Protein AF-A0A2G9U1P6-F1 (afdb_monomer_lite)

pLDDT: mean 77.95, std 18.89, range [32.72, 97.25]

Structure (mmCIF, N/CA/C/O backbone):
data_AF-A0A2G9U1P6-F1
#
_entry.id   AF-A0A2G9U1P6-F1
#
loop_
_atom_site.group_PDB
_atom_site.id
_atom_site.type_symbol
_atom_site.label_atom_id
_atom_site.label_alt_id
_atom_site.label_comp_id
_atom_site.label_asym_id
_atom_site.label_entity_id
_atom_site.label_seq_id
_atom_site.pdbx_PDB_ins_code
_atom_site.Cartn_x
_atom_site.Cartn_y
_atom_site.Cartn_z
_atom_site.occupancy
_atom_site.B_iso_or_equiv
_atom_site.auth_seq_id
_atom_site.auth_comp_id
_atom_site.auth_asym_id
_atom_site.auth_atom_id
_atom_site.pdbx_PDB_model_num
ATOM 1 N N . MET A 1 1 ? -33.933 -34.923 18.532 1.00 35.09 1 MET A N 1
ATOM 2 C CA . MET A 1 1 ? -32.774 -34.470 17.731 1.00 35.09 1 MET A CA 1
ATOM 3 C C . MET A 1 1 ? -33.259 -33.371 16.791 1.00 35.09 1 MET A C 1
ATOM 5 O O . MET A 1 1 ? -34.141 -33.654 15.995 1.00 35.09 1 MET A O 1
ATOM 9 N N . LYS A 1 2 ? -32.781 -32.124 16.919 1.00 32.72 2 LYS A N 1
ATOM 10 C CA . LYS A 1 2 ? -33.079 -31.049 15.951 1.00 32.72 2 LYS A CA 1
ATOM 11 C C . LYS A 1 2 ? -31.931 -30.990 14.941 1.00 32.72 2 LYS A C 1
ATOM 13 O O . LYS A 1 2 ? -30.805 -30.716 15.341 1.00 32.72 2 LYS A O 1
ATOM 18 N N . GLY A 1 3 ? -32.205 -31.291 13.673 1.00 33.81 3 GLY A N 1
ATOM 19 C CA . GLY A 1 3 ? -31.205 -31.213 12.604 1.00 33.81 3 GLY A CA 1
ATOM 20 C C . GLY A 1 3 ? -30.838 -29.763 12.271 1.00 33.81 3 GLY A C 1
ATOM 21 O O . GLY A 1 3 ? -31.704 -28.887 12.284 1.00 33.81 3 GLY A O 1
ATOM 22 N N . ARG A 1 4 ? -29.559 -29.510 11.962 1.00 42.28 4 ARG A N 1
ATOM 23 C CA . ARG A 1 4 ? -29.058 -28.209 11.485 1.00 42.28 4 ARG A CA 1
ATOM 24 C C . ARG A 1 4 ? -29.564 -27.928 10.060 1.00 42.28 4 ARG A C 1
ATOM 26 O O . ARG A 1 4 ? -28.848 -28.164 9.096 1.00 42.28 4 ARG A O 1
ATOM 33 N N . ALA A 1 5 ? -30.776 -27.394 9.924 1.00 42.28 5 ALA A N 1
ATOM 34 C CA . ALA A 1 5 ? -31.308 -26.986 8.618 1.00 42.28 5 ALA A CA 1
ATOM 35 C C . ALA A 1 5 ? -30.525 -25.813 7.984 1.00 42.28 5 ALA A C 1
ATOM 37 O O . ALA A 1 5 ? -30.428 -25.732 6.767 1.00 42.28 5 ALA A O 1
ATOM 38 N N . GLY A 1 6 ? -29.919 -24.938 8.798 1.00 38.94 6 GLY A N 1
ATOM 39 C CA . GLY A 1 6 ? -29.183 -23.761 8.314 1.00 38.94 6 GLY A CA 1
ATOM 40 C C . GLY A 1 6 ? -27.805 -24.036 7.698 1.00 38.94 6 GLY A C 1
ATOM 41 O O . GLY A 1 6 ? -27.229 -23.129 7.117 1.00 38.94 6 GLY A O 1
ATOM 42 N N . HIS A 1 7 ? -27.265 -25.255 7.806 1.00 44.84 7 HIS A N 1
ATOM 43 C CA . HIS A 1 7 ? -25.902 -25.553 7.335 1.00 44.84 7 HIS A CA 1
ATOM 44 C C . HIS A 1 7 ? -25.841 -25.926 5.842 1.00 44.84 7 HIS A C 1
ATOM 46 O O . HIS A 1 7 ? -24.766 -25.908 5.266 1.00 44.84 7 HIS A O 1
ATOM 52 N N . MET A 1 8 ? -26.978 -26.255 5.213 1.00 39.09 8 MET A N 1
ATOM 53 C CA . MET A 1 8 ? -27.040 -26.682 3.802 1.00 39.09 8 MET A CA 1
ATOM 54 C C . MET A 1 8 ? -27.350 -25.542 2.817 1.00 39.09 8 MET A C 1
ATOM 56 O O . MET A 1 8 ? -27.259 -25.744 1.615 1.00 39.09 8 MET A O 1
ATOM 60 N N . ALA A 1 9 ? -27.726 -24.351 3.296 1.00 45.09 9 ALA A N 1
ATOM 61 C CA . ALA A 1 9 ? -28.127 -23.242 2.422 1.00 45.09 9 ALA A CA 1
ATOM 62 C C . ALA A 1 9 ? -26.941 -22.467 1.813 1.00 45.09 9 ALA A C 1
ATOM 64 O O . ALA A 1 9 ? -27.094 -21.834 0.772 1.00 45.09 9 ALA A O 1
ATOM 65 N N . ASN A 1 10 ? -25.763 -22.513 2.446 1.00 47.19 10 ASN A N 1
ATOM 66 C CA . ASN A 1 10 ? -24.583 -21.770 1.985 1.00 47.19 10 ASN A CA 1
ATOM 67 C C . ASN A 1 10 ? -23.635 -22.619 1.118 1.00 47.19 10 ASN A C 1
ATOM 69 O O . ASN A 1 10 ? -22.822 -22.056 0.387 1.00 47.19 10 ASN A O 1
ATOM 73 N N . THR A 1 11 ? -23.773 -23.950 1.137 1.00 49.91 11 THR A N 1
ATOM 74 C CA . THR A 1 11 ? -22.890 -24.872 0.402 1.00 49.91 11 THR A CA 1
ATOM 75 C C . THR A 1 11 ? -23.130 -24.854 -1.114 1.00 49.91 11 THR A C 1
ATOM 77 O O . THR A 1 11 ? -22.254 -25.222 -1.887 1.00 49.91 11 THR A O 1
ATOM 80 N N . GLU A 1 12 ? -24.290 -24.375 -1.582 1.00 50.84 12 GLU A N 1
ATOM 81 C CA . GLU A 1 12 ? -24.595 -24.256 -3.022 1.00 50.84 12 GLU A CA 1
ATOM 82 C C . GLU A 1 12 ? -23.702 -23.236 -3.756 1.00 50.84 12 GLU A C 1
ATOM 84 O O . GLU A 1 12 ? -23.613 -23.268 -4.981 1.00 50.84 12 GLU A O 1
ATOM 89 N N . LYS A 1 13 ? -23.000 -22.356 -3.023 1.00 52.75 13 LYS A N 1
ATOM 90 C CA . LYS A 1 13 ? -22.019 -21.406 -3.578 1.00 52.75 13 LYS A CA 1
ATOM 91 C C . LYS A 1 13 ? -20.562 -21.869 -3.475 1.00 52.75 13 LYS A C 1
ATOM 93 O O . LYS A 1 13 ? -19.682 -21.149 -3.930 1.00 52.75 13 LYS A O 1
ATOM 98 N N . GLU A 1 14 ? -20.292 -23.046 -2.912 1.00 52.66 14 GLU A N 1
ATOM 99 C CA . GLU A 1 14 ? -18.924 -23.582 -2.798 1.00 52.66 14 GLU A CA 1
ATOM 100 C C . GLU A 1 14 ? -18.332 -24.014 -4.148 1.00 52.66 14 GLU A C 1
ATOM 102 O O . GLU A 1 14 ? -17.116 -24.111 -4.278 1.00 52.66 14 GLU A O 1
ATOM 107 N N . TRP A 1 15 ? -19.183 -24.287 -5.144 1.00 53.38 15 TRP A N 1
ATOM 108 C CA . TRP A 1 15 ? -18.789 -24.919 -6.408 1.00 53.38 15 TRP A CA 1
ATOM 109 C C . TRP A 1 15 ? -19.407 -24.219 -7.622 1.00 53.38 15 TRP A C 1
ATOM 111 O O . TRP A 1 15 ? -20.074 -24.839 -8.451 1.00 53.38 15 TRP A O 1
ATOM 121 N N . ALA A 1 16 ? -19.170 -22.911 -7.737 1.00 55.88 16 ALA A N 1
ATOM 122 C CA . ALA A 1 16 ? -19.386 -22.197 -8.990 1.00 55.88 16 ALA A CA 1
ATOM 123 C C . ALA A 1 16 ? -18.234 -22.505 -9.974 1.00 55.88 16 ALA A C 1
ATOM 125 O O . ALA A 1 16 ? -17.065 -22.442 -9.583 1.00 55.88 16 ALA A O 1
ATOM 126 N N . PRO A 1 17 ? -18.513 -22.852 -11.243 1.00 57.03 17 PRO A N 1
ATOM 127 C CA . PRO A 1 17 ? -17.471 -22.921 -12.259 1.00 57.03 17 PRO A CA 1
ATOM 128 C C . PRO A 1 17 ? -16.920 -21.518 -12.541 1.00 57.03 17 PRO A C 1
ATOM 130 O O . PRO A 1 17 ? -17.681 -20.581 -12.768 1.00 57.03 17 PRO A O 1
ATOM 133 N N . VAL A 1 18 ? -15.590 -21.398 -12.536 1.00 60.19 18 VAL A N 1
ATOM 134 C CA . VAL A 1 18 ? -14.885 -20.122 -12.723 1.00 60.19 18 VAL A CA 1
ATOM 135 C C . VAL A 1 18 ? -15.145 -19.590 -14.128 1.00 60.19 18 VAL A C 1
ATOM 137 O O . VAL A 1 18 ? -14.823 -20.256 -15.121 1.00 60.19 18 VAL A O 1
ATOM 140 N N . HIS A 1 19 ? -15.731 -18.401 -14.220 1.00 60.66 19 HIS A N 1
ATOM 141 C CA . HIS A 1 19 ? -16.209 -17.843 -15.490 1.00 60.66 19 HIS A CA 1
ATOM 142 C C . HIS A 1 19 ? -15.779 -16.398 -15.748 1.00 60.66 19 HIS A C 1
ATOM 144 O O . HIS A 1 19 ? -15.855 -15.950 -16.893 1.00 60.66 19 HIS A O 1
ATOM 150 N N . GLU A 1 20 ? -15.304 -15.682 -14.729 1.00 72.50 20 GLU A N 1
ATOM 151 C CA . GLU A 1 20 ? -15.083 -14.237 -14.808 1.00 72.50 20 GLU A CA 1
ATOM 152 C C . GLU A 1 20 ? -13.626 -13.821 -14.535 1.00 72.50 20 GLU A C 1
ATOM 154 O O . GLU A 1 20 ? -12.749 -14.617 -14.187 1.00 72.50 20 GLU A O 1
ATOM 159 N N . PHE A 1 21 ? -13.334 -12.539 -14.752 1.00 79.00 21 PHE A N 1
ATOM 160 C CA . PHE A 1 21 ? -12.014 -11.972 -14.493 1.00 79.00 21 PHE A CA 1
ATOM 161 C C . PHE A 1 21 ? -11.747 -11.875 -12.984 1.00 79.00 21 PHE A C 1
ATOM 163 O O . PHE A 1 21 ? -12.542 -11.291 -12.254 1.00 79.00 21 PHE A O 1
ATOM 170 N N . ALA A 1 22 ? -10.594 -12.392 -12.541 1.00 80.94 22 ALA A N 1
ATOM 171 C CA . ALA A 1 22 ? -10.208 -12.485 -11.125 1.00 80.94 22 ALA A CA 1
ATOM 172 C C . ALA A 1 22 ? -11.201 -13.276 -10.241 1.00 80.94 22 ALA A C 1
ATOM 174 O O . ALA A 1 22 ? -11.269 -13.068 -9.031 1.00 80.94 22 ALA A O 1
ATOM 175 N N . ASP A 1 23 ? -11.930 -14.209 -10.854 1.00 80.94 23 ASP A N 1
ATOM 176 C CA . ASP A 1 23 ? -12.729 -15.231 -10.184 1.00 80.94 23 ASP A CA 1
ATOM 177 C C . ASP A 1 23 ? -11.833 -16.428 -9.793 1.00 80.94 23 ASP A C 1
ATOM 179 O O . ASP A 1 23 ? -10.928 -16.818 -10.540 1.00 80.94 23 ASP A O 1
ATOM 183 N N . PHE A 1 24 ? -12.039 -16.990 -8.599 1.00 82.94 24 PHE A N 1
ATOM 184 C CA . PHE A 1 24 ? -11.177 -18.022 -8.014 1.00 82.94 24 PHE A CA 1
ATOM 185 C C . PHE A 1 24 ? -12.017 -19.178 -7.452 1.00 82.94 24 PHE A C 1
ATOM 187 O O . PHE A 1 24 ? -12.924 -18.939 -6.658 1.00 82.94 24 PHE A O 1
ATOM 194 N N . PRO A 1 25 ? -11.677 -20.446 -7.761 1.00 80.19 25 PRO A N 1
ATOM 195 C CA . PRO A 1 25 ? -12.526 -21.596 -7.430 1.00 80.19 25 PRO A CA 1
ATOM 196 C C . PRO A 1 25 ? -12.573 -21.931 -5.932 1.00 80.19 25 PRO A C 1
ATOM 198 O O . PRO A 1 25 ? -13.446 -22.679 -5.506 1.00 80.19 25 PRO A O 1
ATOM 201 N N . TRP A 1 26 ? -11.629 -21.418 -5.136 1.00 84.44 26 TRP A N 1
ATOM 202 C CA . TRP A 1 26 ? -11.544 -21.669 -3.697 1.00 84.44 26 TRP A CA 1
ATOM 203 C C . TRP A 1 26 ? -11.286 -20.358 -2.957 1.00 84.44 26 TRP A C 1
ATOM 205 O O . TRP A 1 26 ? -10.154 -19.878 -2.880 1.00 84.44 26 TRP A O 1
ATOM 215 N N . VAL A 1 27 ? -12.358 -19.787 -2.413 1.00 88.19 27 VAL A N 1
ATOM 216 C CA . VAL A 1 27 ? -12.369 -18.554 -1.614 1.00 88.19 27 VAL A CA 1
ATOM 217 C C . VAL A 1 27 ? -13.064 -18.808 -0.270 1.00 88.19 27 VAL A C 1
ATOM 219 O O . VAL A 1 27 ? -13.783 -19.801 -0.143 1.00 88.19 27 VAL A O 1
ATOM 222 N N . PRO A 1 28 ? -12.874 -17.955 0.755 1.00 89.88 28 PRO A N 1
ATOM 223 C CA . PRO A 1 28 ? -13.624 -18.064 2.003 1.00 89.88 28 PRO A CA 1
ATOM 224 C C . PRO A 1 28 ? -15.140 -17.996 1.769 1.00 89.88 28 PRO A C 1
ATOM 226 O O . PRO A 1 28 ? -15.629 -17.099 1.084 1.00 89.88 28 PRO A O 1
ATOM 229 N N . VAL A 1 29 ? -15.880 -18.924 2.378 1.00 90.31 29 VAL A N 1
ATOM 230 C CA . VAL A 1 29 ? -17.348 -19.003 2.320 1.00 90.31 29 VAL A CA 1
ATOM 231 C C . VAL A 1 29 ? -17.926 -18.608 3.681 1.00 90.31 29 VAL A C 1
ATOM 233 O O . VAL A 1 29 ? -17.294 -18.816 4.714 1.00 90.31 29 VAL A O 1
ATOM 236 N N . VAL A 1 30 ? -19.130 -18.028 3.687 1.00 92.50 30 VAL A N 1
ATOM 237 C CA . VAL A 1 30 ? -19.893 -17.752 4.916 1.00 92.50 30 VAL A CA 1
ATOM 238 C C . VAL A 1 30 ? -20.381 -19.086 5.490 1.00 92.50 30 VAL A C 1
ATOM 240 O O . VAL A 1 30 ? -21.396 -19.628 5.054 1.00 92.50 30 VAL A O 1
ATOM 243 N N . ASP A 1 31 ? -19.632 -19.640 6.435 1.00 90.75 31 ASP A N 1
ATOM 244 C CA . ASP A 1 31 ? -19.826 -20.972 7.021 1.00 90.75 31 ASP A CA 1
ATOM 245 C C . ASP A 1 31 ? -20.737 -20.970 8.266 1.00 90.75 31 ASP A C 1
ATOM 247 O O . ASP A 1 31 ? -21.276 -22.013 8.656 1.00 90.75 31 ASP A O 1
ATOM 251 N N . GLY A 1 32 ? -20.950 -19.798 8.874 1.00 91.56 32 GLY A N 1
ATOM 252 C CA . GLY A 1 32 ? -21.651 -19.660 10.150 1.00 91.56 32 GLY A CA 1
ATOM 253 C C . GLY A 1 32 ? -20.775 -19.929 11.383 1.00 91.56 32 GLY A C 1
ATOM 254 O O . GLY A 1 32 ? -21.326 -20.028 12.479 1.00 91.56 32 GLY A O 1
ATOM 255 N N . ASP A 1 33 ? -19.454 -20.065 11.215 1.00 92.19 33 ASP A N 1
ATOM 256 C CA . ASP A 1 33 ? -18.476 -20.365 12.272 1.00 92.19 33 ASP A CA 1
ATOM 257 C C . ASP A 1 33 ? -17.310 -19.358 12.234 1.00 92.19 33 ASP A C 1
ATOM 259 O O . ASP A 1 33 ? -17.259 -18.447 13.063 1.00 92.19 33 ASP A O 1
ATOM 263 N N . PHE A 1 34 ? -16.429 -19.430 11.227 1.00 92.62 34 PHE A N 1
ATOM 264 C CA . PHE A 1 34 ? -15.367 -18.438 11.027 1.00 92.62 34 PHE A CA 1
ATOM 265 C C . PHE A 1 34 ? -15.896 -17.141 10.388 1.00 92.62 34 PHE A C 1
ATOM 267 O O . PHE A 1 34 ? -15.553 -16.042 10.829 1.00 92.62 34 PHE A O 1
ATOM 274 N N . LEU A 1 35 ? -16.762 -17.259 9.378 1.00 93.50 35 LEU A N 1
ATOM 275 C CA . LEU A 1 35 ? -17.517 -16.159 8.778 1.00 93.50 35 LEU A CA 1
ATOM 276 C C . LEU A 1 35 ? -19.003 -16.354 9.091 1.00 93.50 35 LEU A C 1
ATOM 278 O O . LEU A 1 35 ? -19.742 -17.020 8.366 1.00 93.50 35 LEU A O 1
ATOM 282 N N . VAL A 1 36 ? -19.444 -15.740 10.191 1.00 94.06 36 VAL A N 1
ATOM 283 C CA . VAL A 1 36 ? -20.837 -15.816 10.666 1.00 94.06 36 VAL A CA 1
ATOM 284 C C . VAL A 1 36 ? -21.839 -15.072 9.773 1.00 94.06 36 VAL A C 1
ATOM 286 O O . VAL A 1 36 ? -23.022 -15.404 9.765 1.00 94.06 36 VAL A O 1
ATOM 289 N N . GLU A 1 37 ? -21.379 -14.077 9.011 1.00 94.44 37 GLU A N 1
ATOM 290 C CA . GLU A 1 37 ? -22.169 -13.282 8.065 1.00 94.44 37 GLU A CA 1
ATOM 291 C C . GLU A 1 37 ? -21.271 -12.722 6.941 1.00 94.44 37 GLU A C 1
ATOM 293 O O . GLU A 1 37 ? -20.054 -12.923 6.948 1.00 94.44 37 GLU A O 1
ATOM 298 N N . THR A 1 38 ? -21.850 -12.017 5.960 1.00 94.12 38 THR A N 1
ATOM 299 C CA . THR A 1 38 ? -21.057 -11.399 4.881 1.00 94.12 38 THR A CA 1
ATOM 300 C C . THR A 1 38 ? -20.267 -10.177 5.382 1.00 94.12 38 THR A C 1
ATOM 302 O O . THR A 1 38 ? -20.805 -9.399 6.182 1.00 94.12 38 THR A O 1
ATOM 305 N N . PRO A 1 39 ? -19.045 -9.913 4.874 1.00 93.62 39 PRO A N 1
ATOM 306 C CA . PRO A 1 39 ? -18.241 -8.759 5.290 1.00 93.62 39 PRO A CA 1
ATOM 307 C C . PRO A 1 39 ? -18.959 -7.407 5.166 1.00 93.62 39 PRO A C 1
ATOM 309 O O . PRO A 1 39 ? -18.816 -6.544 6.030 1.00 93.62 39 PRO A O 1
ATOM 312 N N . GLU A 1 40 ? -19.786 -7.206 4.136 1.00 92.00 40 GLU A N 1
ATOM 313 C CA . GLU A 1 40 ? -20.562 -5.973 3.940 1.00 92.00 40 GLU A CA 1
ATOM 314 C C . GLU A 1 40 ? -21.645 -5.797 5.007 1.00 92.00 40 GLU A C 1
ATOM 316 O O . GLU A 1 40 ? -22.054 -4.674 5.308 1.00 92.00 40 GLU A O 1
ATOM 321 N N . THR A 1 41 ? -22.151 -6.899 5.559 1.00 95.06 41 THR A N 1
ATOM 322 C CA . THR A 1 41 ? -23.135 -6.881 6.642 1.00 95.06 41 THR A CA 1
ATOM 323 C C . THR A 1 41 ? -22.445 -6.538 7.957 1.00 95.06 41 THR A C 1
ATOM 325 O O . THR A 1 41 ? -22.866 -5.576 8.602 1.00 95.06 41 THR A O 1
ATOM 328 N N . SER A 1 42 ? -21.311 -7.173 8.273 1.00 96.06 42 SER A N 1
ATOM 329 C CA . SER A 1 42 ? -20.509 -6.814 9.450 1.00 96.06 42 SER A CA 1
ATOM 330 C C . SER A 1 42 ? -20.047 -5.358 9.420 1.00 96.06 42 SER A C 1
ATOM 332 O O . SER A 1 42 ? -20.181 -4.649 10.416 1.00 96.06 42 SER A O 1
ATOM 334 N N . LEU A 1 43 ? -19.577 -4.867 8.266 1.00 94.19 43 LEU A N 1
ATOM 335 C CA . LEU A 1 43 ? -19.171 -3.469 8.087 1.00 94.19 43 LEU A CA 1
ATOM 336 C C . LEU A 1 43 ? -20.328 -2.478 8.282 1.00 94.19 43 LEU A C 1
ATOM 338 O O . LEU A 1 43 ? -20.106 -1.393 8.816 1.00 94.19 43 LEU A O 1
ATOM 342 N N . ARG A 1 44 ? -21.555 -2.831 7.873 1.00 94.69 44 ARG A N 1
ATOM 343 C CA . ARG A 1 44 ? -22.749 -1.987 8.066 1.00 94.69 44 ARG A CA 1
ATOM 344 C C . ARG A 1 44 ? -23.281 -2.010 9.497 1.00 94.69 44 ARG A C 1
ATOM 346 O O . ARG A 1 44 ? -23.782 -0.988 9.953 1.00 94.69 44 ARG A O 1
ATOM 353 N N . GLN A 1 45 ? -23.194 -3.148 10.185 1.00 96.50 45 GLN A N 1
ATOM 354 C CA . GLN A 1 45 ? -23.692 -3.301 11.557 1.00 96.50 45 GLN A CA 1
ATOM 355 C C . GLN A 1 45 ? -22.676 -2.874 12.629 1.00 96.50 45 GLN A C 1
ATOM 357 O O . GLN A 1 45 ? -23.073 -2.569 13.749 1.00 96.50 45 GLN A O 1
ATOM 362 N N . GLY A 1 46 ? -21.381 -2.823 12.299 1.00 95.44 46 GLY A N 1
ATOM 363 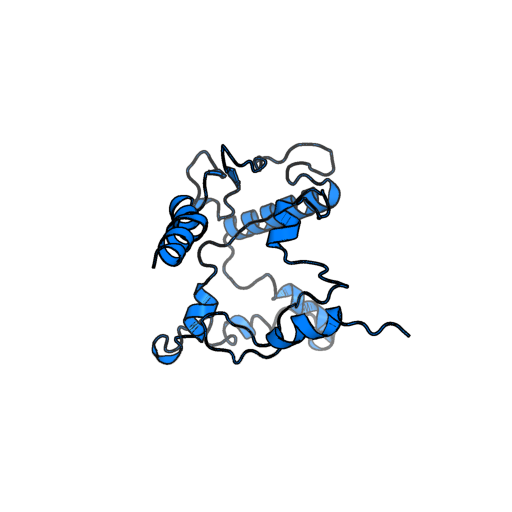C CA . GLY A 1 46 ? -20.311 -2.604 13.277 1.00 95.44 46 GLY A CA 1
ATOM 364 C C . GLY A 1 46 ? -19.785 -3.893 13.920 1.00 95.44 46 GLY A C 1
ATOM 365 O O . GLY A 1 46 ? -19.044 -3.821 14.896 1.00 95.44 46 GLY A O 1
ATOM 366 N N . ASN A 1 47 ? -20.132 -5.069 13.383 1.00 95.38 47 ASN A N 1
ATOM 367 C CA . ASN A 1 47 ? -19.782 -6.384 13.937 1.00 95.38 47 ASN A CA 1
ATOM 368 C C . ASN A 1 47 ? -18.325 -6.776 13.619 1.00 95.38 47 ASN A C 1
ATOM 370 O O . ASN A 1 47 ? -18.054 -7.809 13.012 1.00 95.38 47 ASN A O 1
ATOM 374 N N . PHE A 1 48 ? -17.361 -5.933 13.983 1.00 95.31 48 PHE A N 1
ATOM 375 C CA . PHE A 1 48 ? -15.939 -6.170 13.745 1.00 95.31 48 PHE A CA 1
ATOM 376 C C . PHE A 1 48 ? -15.076 -5.608 14.878 1.00 95.31 48 PHE A C 1
ATOM 378 O O . PHE A 1 48 ? -15.507 -4.791 15.691 1.00 95.31 48 PHE A O 1
ATOM 385 N N . LYS A 1 49 ? -13.813 -6.040 14.944 1.00 96.25 49 LYS A N 1
ATOM 386 C CA . LYS A 1 49 ? -12.868 -5.539 15.947 1.00 96.25 49 LYS A CA 1
ATOM 387 C C . LYS A 1 49 ? -12.564 -4.058 15.700 1.00 96.25 49 LYS A C 1
ATOM 389 O O . LYS A 1 49 ? -11.863 -3.718 14.749 1.00 96.25 49 LYS A O 1
ATOM 394 N N . HIS A 1 50 ? -12.995 -3.187 16.609 1.00 96.06 50 HIS A N 1
ATOM 395 C CA . HIS A 1 50 ? -12.552 -1.794 16.635 1.00 96.06 50 HIS A CA 1
ATOM 396 C C . HIS A 1 50 ? -11.082 -1.720 17.067 1.00 96.06 50 HIS A C 1
ATOM 398 O O . HIS A 1 50 ? -10.736 -1.973 18.219 1.00 96.06 50 HIS A O 1
ATOM 404 N N . THR A 1 51 ? -10.203 -1.403 16.122 1.00 95.94 51 THR A N 1
ATOM 405 C CA . THR A 1 51 ? -8.755 -1.287 16.322 1.00 95.94 51 THR A CA 1
ATOM 406 C C . THR A 1 51 ? -8.191 -0.283 15.321 1.00 95.94 51 THR A C 1
ATOM 408 O O . THR A 1 51 ? -8.860 0.086 14.355 1.00 95.94 51 THR A O 1
ATOM 411 N N . GLN A 1 52 ? -6.965 0.178 15.542 1.00 96.75 52 GLN A N 1
ATOM 412 C CA . GLN A 1 52 ? -6.249 0.993 14.569 1.00 96.75 52 GLN A CA 1
ATOM 413 C C . GLN A 1 52 ? -5.995 0.157 13.307 1.00 96.75 52 GLN A C 1
ATOM 415 O O . GLN A 1 52 ? -5.618 -1.012 13.402 1.00 96.75 52 GLN A O 1
ATOM 420 N N . LEU A 1 53 ? -6.196 0.764 12.137 1.00 96.44 53 LEU A N 1
ATOM 421 C CA . LEU A 1 53 ? -5.933 0.168 10.830 1.00 96.44 53 LEU A CA 1
ATOM 422 C C . LEU A 1 53 ? -5.024 1.106 10.036 1.00 96.44 53 LEU A C 1
ATOM 424 O O . LEU A 1 53 ? -5.304 2.299 9.933 1.00 96.44 53 LEU A O 1
ATOM 428 N N . LEU A 1 54 ? -3.973 0.539 9.454 1.00 96.62 54 LEU A N 1
ATOM 429 C CA . LEU A 1 54 ? -3.153 1.160 8.424 1.00 96.62 54 LEU A CA 1
ATOM 430 C C . LEU A 1 54 ? -3.342 0.317 7.159 1.00 96.62 54 LEU A C 1
ATOM 432 O O . LEU A 1 54 ? -3.272 -0.910 7.215 1.00 96.62 54 LEU A O 1
ATOM 436 N N . ALA A 1 55 ? -3.677 0.969 6.051 1.00 95.56 55 ALA A N 1
ATOM 437 C CA . ALA A 1 55 ? -4.042 0.334 4.790 1.00 95.56 55 ALA A CA 1
ATOM 438 C C . ALA A 1 55 ? -3.660 1.251 3.622 1.00 95.56 55 ALA A C 1
ATOM 440 O O . ALA A 1 55 ? -3.508 2.461 3.802 1.00 95.56 55 ALA A O 1
ATOM 441 N N . GLY A 1 56 ? -3.526 0.677 2.430 1.00 94.88 56 GLY A N 1
ATOM 442 C CA . GLY A 1 56 ? -3.168 1.389 1.208 1.00 94.88 56 GLY A CA 1
ATOM 443 C C . GLY A 1 56 ? -3.416 0.529 -0.028 1.00 94.88 56 GLY A C 1
ATOM 444 O O . GLY A 1 56 ? -3.903 -0.595 0.087 1.00 94.88 56 GLY A O 1
ATOM 445 N N . SER A 1 57 ? -3.076 1.078 -1.188 1.00 94.56 57 SER A N 1
ATOM 446 C CA . SER A 1 57 ? -3.184 0.437 -2.500 1.00 94.56 57 SER A CA 1
ATOM 447 C C . SER A 1 57 ? -2.018 0.871 -3.382 1.00 94.56 57 SER A C 1
ATOM 449 O O . SER A 1 57 ? -1.543 2.001 -3.251 1.00 94.56 57 SER A O 1
ATOM 451 N N . ASN A 1 58 ? -1.606 0.020 -4.314 1.00 93.12 58 ASN A N 1
ATOM 452 C CA . ASN A 1 58 ? -0.664 0.381 -5.370 1.00 93.12 58 ASN A CA 1
ATOM 453 C C . ASN A 1 58 ? -1.368 1.164 -6.493 1.00 93.12 58 ASN A C 1
ATOM 455 O O . ASN A 1 58 ? -2.597 1.184 -6.584 1.00 93.12 58 ASN A O 1
ATOM 459 N N . LEU A 1 59 ? -0.588 1.785 -7.383 1.00 91.00 59 LEU A N 1
ATOM 460 C CA . LEU A 1 59 ? -1.124 2.520 -8.534 1.00 91.00 59 LEU A CA 1
ATOM 461 C C . LEU A 1 59 ? -1.845 1.592 -9.537 1.00 91.00 59 LEU A C 1
ATOM 463 O O . LEU A 1 59 ? -2.957 1.897 -9.971 1.00 91.00 59 LEU A O 1
ATOM 467 N N . ASP A 1 60 ? -1.242 0.434 -9.834 1.00 90.25 60 ASP A N 1
ATOM 468 C CA . ASP A 1 60 ? -1.632 -0.480 -10.922 1.00 90.25 60 ASP A CA 1
ATOM 469 C C . ASP A 1 60 ? -1.990 -1.906 -10.440 1.00 90.25 60 ASP A C 1
ATOM 471 O O . ASP A 1 60 ? -1.515 -2.907 -10.981 1.00 90.25 60 ASP A O 1
ATOM 475 N N . GLU A 1 61 ? -2.860 -2.018 -9.428 1.00 89.88 61 GLU A N 1
ATOM 476 C CA . GLU A 1 61 ? -3.232 -3.292 -8.765 1.00 89.88 61 GLU A CA 1
ATOM 477 C C . GLU A 1 61 ? -3.626 -4.437 -9.720 1.00 89.88 61 GLU A C 1
ATOM 479 O O . GLU A 1 61 ? -3.360 -5.610 -9.459 1.00 89.88 61 GLU A O 1
ATOM 484 N N . SER A 1 62 ? -4.288 -4.120 -10.837 1.00 84.75 62 SER A N 1
ATOM 485 C CA . SER A 1 62 ? -4.867 -5.126 -11.738 1.00 84.75 62 SER A CA 1
ATOM 486 C C . SER A 1 62 ? -3.919 -5.617 -12.838 1.00 84.75 62 SER A C 1
ATOM 488 O O . SER A 1 62 ? -4.261 -6.575 -13.533 1.00 84.75 62 SER A O 1
ATOM 490 N N . MET A 1 63 ? -2.744 -4.998 -13.018 1.00 84.88 63 MET A N 1
ATOM 491 C CA . MET A 1 63 ? -1.862 -5.261 -14.168 1.00 84.88 63 MET A CA 1
ATOM 492 C C . MET A 1 63 ? -1.437 -6.733 -14.256 1.00 84.88 63 MET A C 1
ATOM 494 O O . MET A 1 63 ? -1.493 -7.333 -15.329 1.00 84.88 63 MET A O 1
ATOM 498 N N . TYR A 1 64 ? -1.089 -7.343 -13.117 1.00 83.19 64 TYR A N 1
ATOM 499 C CA . TYR A 1 64 ? -0.747 -8.766 -13.040 1.00 83.19 64 TYR A CA 1
ATOM 500 C C . TYR A 1 64 ? -1.884 -9.652 -13.575 1.00 83.19 64 TYR A C 1
ATOM 502 O O . TYR A 1 64 ? -1.676 -10.455 -14.481 1.00 83.19 64 TYR A O 1
ATOM 510 N N . PHE A 1 65 ? -3.107 -9.464 -13.077 1.00 84.44 65 PHE A N 1
ATOM 511 C CA . PHE A 1 65 ? -4.260 -10.275 -13.474 1.00 84.44 65 PHE A CA 1
ATOM 512 C C . PHE A 1 65 ? -4.613 -10.098 -14.959 1.00 84.44 65 PHE A C 1
ATOM 514 O O . PHE A 1 65 ? -4.914 -11.079 -15.636 1.00 84.44 65 PHE A O 1
ATOM 521 N N . ILE A 1 66 ? -4.512 -8.874 -15.493 1.00 83.62 66 ILE A N 1
ATOM 522 C CA . ILE A 1 66 ? -4.776 -8.571 -16.910 1.00 83.62 66 ILE A CA 1
ATOM 523 C C . ILE A 1 66 ? -3.791 -9.305 -17.831 1.00 83.62 66 ILE A C 1
ATOM 525 O O . ILE A 1 66 ? -4.219 -9.926 -18.804 1.00 83.62 66 ILE A O 1
ATOM 529 N N . VAL A 1 67 ? -2.490 -9.282 -17.517 1.00 81.75 67 VAL A N 1
ATOM 530 C CA . VAL A 1 67 ? -1.450 -9.940 -18.331 1.00 81.75 67 VAL A CA 1
ATOM 531 C C . VAL A 1 67 ? -1.662 -11.456 -18.407 1.00 81.75 67 VAL A C 1
ATOM 533 O O . VAL A 1 67 ? -1.496 -12.038 -19.478 1.00 81.75 67 VAL A O 1
ATOM 536 N N . TYR A 1 68 ? -2.067 -12.094 -17.305 1.00 77.69 68 TYR A N 1
ATOM 537 C CA . TYR A 1 68 ? -2.331 -13.538 -17.282 1.00 77.69 68 TYR A CA 1
ATOM 538 C C . TYR A 1 68 ? -3.676 -13.912 -17.925 1.00 77.69 68 TYR A C 1
ATOM 540 O O . TYR A 1 68 ? -3.746 -14.920 -18.626 1.00 77.69 68 TYR A O 1
ATOM 548 N N . TYR A 1 69 ? -4.727 -13.104 -17.745 1.00 80.75 69 TYR A N 1
ATOM 549 C CA . TYR A 1 69 ? -6.046 -13.361 -18.339 1.00 80.75 69 TYR A CA 1
ATOM 550 C C . TYR A 1 69 ? -6.050 -13.158 -19.865 1.00 80.75 69 TYR A C 1
ATOM 552 O O . TYR A 1 69 ? -6.658 -13.928 -20.605 1.00 80.75 69 TYR A O 1
ATOM 560 N N . LEU A 1 70 ? -5.322 -12.152 -20.361 1.00 82.88 70 LEU A N 1
ATOM 561 C CA . LEU A 1 70 ? -5.216 -11.810 -21.785 1.00 82.88 70 LEU A CA 1
ATOM 562 C C . LEU A 1 70 ? -3.880 -12.264 -22.404 1.00 82.88 70 LEU A C 1
ATOM 564 O O . LEU A 1 70 ? -3.321 -11.581 -23.263 1.00 82.88 70 LEU A O 1
ATOM 568 N N . ALA A 1 71 ? -3.373 -13.436 -22.009 1.00 74.25 71 ALA A N 1
ATOM 569 C CA . ALA A 1 71 ? -2.053 -13.944 -22.408 1.00 74.25 71 ALA A CA 1
ATOM 570 C C . ALA A 1 71 ? -1.809 -14.025 -23.935 1.00 74.25 71 ALA A C 1
ATOM 572 O O . ALA A 1 71 ? -0.668 -13.929 -24.382 1.00 74.25 71 ALA A O 1
ATOM 573 N N . ASN A 1 72 ? -2.866 -14.153 -24.748 1.00 78.19 72 ASN A N 1
ATOM 574 C CA . ASN A 1 72 ? -2.770 -14.137 -26.217 1.00 78.19 72 ASN A CA 1
ATOM 575 C C . ASN A 1 72 ? -2.521 -12.733 -26.805 1.00 78.19 72 ASN A C 1
ATOM 577 O O . ASN A 1 72 ? -2.002 -12.624 -27.912 1.00 78.19 72 ASN A O 1
ATOM 581 N N . PHE A 1 73 ? -2.885 -11.669 -26.082 1.00 76.00 73 PHE A N 1
ATOM 582 C CA . PHE A 1 73 ? -2.592 -10.279 -26.450 1.00 76.00 73 PHE A CA 1
ATOM 583 C C . PHE A 1 73 ? -1.242 -9.819 -25.882 1.00 76.00 73 PHE A C 1
ATOM 585 O O . PHE A 1 73 ? -0.533 -9.043 -26.518 1.00 76.00 73 PHE A O 1
ATOM 592 N N . PHE A 1 74 ? -0.860 -10.327 -24.707 1.00 69.19 74 PHE A N 1
ATOM 593 C CA . PHE A 1 74 ? 0.399 -10.000 -24.038 1.00 69.19 74 PHE A CA 1
ATOM 594 C C . PHE A 1 74 ? 1.454 -11.091 -24.254 1.00 69.19 74 PHE A C 1
ATOM 596 O O . PHE A 1 74 ? 1.782 -11.870 -23.357 1.00 69.19 74 PHE A O 1
ATOM 603 N N . THR A 1 75 ? 2.039 -11.122 -25.454 1.00 64.06 75 THR A N 1
ATOM 604 C CA . THR A 1 75 ? 3.139 -12.032 -25.816 1.00 64.06 75 THR A CA 1
ATOM 605 C C . THR A 1 75 ? 4.452 -11.672 -25.099 1.00 64.06 75 THR A C 1
ATOM 607 O O . THR A 1 75 ? 5.362 -11.115 -25.707 1.00 64.06 75 THR A O 1
ATOM 610 N N . LYS A 1 76 ? 4.534 -12.003 -23.802 1.00 60.16 76 LYS A N 1
ATOM 611 C CA . LYS A 1 76 ? 5.718 -11.981 -22.915 1.00 60.16 76 LYS A CA 1
ATOM 612 C C . LYS A 1 76 ? 6.652 -10.766 -23.057 1.00 60.16 76 LYS A C 1
ATOM 614 O O . LYS A 1 76 ? 7.668 -10.814 -23.746 1.00 60.16 76 LYS A O 1
ATOM 619 N N . THR A 1 77 ? 6.382 -9.722 -22.279 1.00 57.41 77 THR A N 1
ATOM 620 C CA . THR A 1 77 ? 7.375 -8.693 -21.936 1.00 57.41 77 THR A CA 1
ATOM 621 C C . THR A 1 77 ? 8.371 -9.224 -20.888 1.00 57.41 77 THR A C 1
ATOM 623 O O . THR A 1 77 ? 8.002 -9.951 -19.967 1.00 57.41 77 THR A O 1
ATOM 626 N N . ASN A 1 78 ? 9.662 -8.908 -21.045 1.00 53.59 78 ASN A N 1
ATOM 627 C CA . ASN A 1 78 ? 10.754 -9.554 -20.300 1.00 53.59 78 ASN A CA 1
ATOM 628 C C . ASN A 1 78 ? 11.037 -8.895 -18.931 1.00 53.59 78 ASN A C 1
ATOM 630 O O . ASN A 1 78 ? 11.827 -7.955 -18.847 1.00 53.59 78 ASN A O 1
ATOM 634 N N . PHE A 1 79 ? 10.463 -9.426 -17.848 1.00 51.25 79 PHE A N 1
ATOM 635 C CA . PHE A 1 79 ? 10.705 -8.978 -16.463 1.00 51.25 79 PHE A CA 1
ATOM 636 C C . PHE A 1 79 ? 11.997 -9.571 -15.869 1.00 51.25 79 PHE A C 1
ATOM 638 O O . PHE A 1 79 ? 11.947 -10.404 -14.969 1.00 51.25 79 PHE A O 1
ATOM 645 N N . VAL A 1 80 ? 13.152 -9.148 -16.402 1.00 51.56 80 VAL A N 1
ATOM 646 C CA . VAL A 1 80 ? 14.442 -9.869 -16.325 1.00 51.56 80 VAL A CA 1
ATOM 647 C C . VAL A 1 80 ? 14.321 -11.209 -17.077 1.00 51.56 80 VAL A C 1
ATOM 649 O O . VAL A 1 80 ? 13.843 -12.184 -16.501 1.00 51.56 80 VAL A O 1
ATOM 652 N N . PRO A 1 81 ? 14.706 -11.300 -18.371 1.00 42.31 81 PRO A N 1
ATOM 653 C CA . PRO A 1 81 ? 14.522 -12.540 -19.132 1.00 42.31 81 PRO A CA 1
ATOM 654 C C . PRO A 1 81 ? 15.382 -13.656 -18.538 1.00 42.31 81 PRO A C 1
ATOM 656 O O . PRO A 1 81 ? 14.895 -14.746 -18.242 1.00 42.31 81 PRO A O 1
ATOM 659 N N . ASP A 1 82 ? 16.653 -13.342 -18.297 1.00 40.97 82 ASP A N 1
ATOM 660 C CA . ASP A 1 82 ? 17.578 -14.159 -17.548 1.00 40.97 82 ASP A CA 1
ATOM 661 C C . ASP A 1 82 ? 18.052 -13.413 -16.304 1.00 40.97 82 ASP A C 1
ATOM 663 O O . ASP A 1 82 ? 18.918 -12.536 -16.272 1.00 40.97 82 ASP A O 1
ATOM 667 N N . ARG A 1 83 ? 17.568 -13.926 -15.189 1.00 36.31 83 ARG A N 1
ATOM 668 C CA . ARG A 1 83 ? 18.405 -14.046 -14.019 1.00 36.31 83 ARG A CA 1
ATOM 669 C C . ARG A 1 83 ? 19.522 -15.054 -14.354 1.00 36.31 83 ARG A C 1
ATOM 671 O O . ARG A 1 83 ? 19.457 -16.206 -13.951 1.00 36.31 83 ARG A O 1
ATOM 678 N N . GLN A 1 84 ? 20.518 -14.609 -15.118 1.00 35.09 84 GLN A N 1
ATOM 679 C CA . GLN A 1 84 ? 21.861 -15.184 -15.316 1.00 35.09 84 GLN A CA 1
ATOM 680 C C . GLN A 1 84 ? 22.861 -14.023 -15.239 1.00 35.09 84 GLN A C 1
ATOM 682 O O . GLN A 1 84 ? 23.839 -14.079 -14.493 1.00 35.09 84 GLN A O 1
ATOM 687 N N . THR A 1 85 ? 22.468 -12.919 -15.873 1.00 52.19 85 THR A N 1
ATOM 688 C CA . THR A 1 85 ? 22.867 -11.536 -15.606 1.00 52.19 85 THR A CA 1
ATOM 689 C C . THR A 1 85 ? 22.715 -11.174 -14.113 1.00 52.19 85 THR A C 1
ATOM 691 O O . THR A 1 85 ? 23.709 -10.886 -13.454 1.00 52.19 85 THR A O 1
ATOM 694 N N . TRP A 1 86 ? 21.522 -11.358 -13.526 1.00 56.75 86 TRP A N 1
ATOM 695 C CA . TRP A 1 86 ? 21.264 -11.201 -12.072 1.00 56.75 86 TRP A CA 1
ATOM 696 C C . TRP A 1 86 ? 21.734 -12.419 -11.240 1.00 56.75 86 TRP A C 1
ATOM 698 O O . TRP A 1 86 ? 21.727 -12.376 -10.017 1.00 56.75 86 TRP A O 1
ATOM 708 N N . LEU A 1 87 ? 22.143 -13.548 -11.856 1.00 48.72 87 LEU A N 1
ATOM 709 C CA . LEU A 1 87 ? 22.480 -14.799 -11.130 1.00 48.72 87 LEU A CA 1
ATOM 710 C C . LEU A 1 87 ? 23.973 -15.080 -10.965 1.00 48.72 87 LEU A C 1
ATOM 712 O O . LEU A 1 87 ? 24.304 -15.774 -10.011 1.00 48.72 87 LEU A O 1
ATOM 716 N N . LYS A 1 88 ? 24.907 -14.471 -11.711 1.00 39.41 88 LYS A N 1
ATOM 717 C CA . LYS A 1 88 ? 26.246 -14.296 -11.099 1.00 39.41 88 LYS A CA 1
ATOM 718 C C . LYS A 1 88 ? 26.099 -13.462 -9.817 1.00 39.41 88 LYS A C 1
ATOM 720 O O . LYS A 1 88 ? 26.611 -13.831 -8.762 1.00 39.41 88 LYS A O 1
ATOM 725 N N . GLY A 1 89 ? 25.205 -12.479 -9.890 1.00 55.28 89 GLY A N 1
ATOM 726 C CA . GLY A 1 89 ? 24.606 -11.769 -8.768 1.00 55.28 89 GLY A CA 1
ATOM 727 C C . GLY A 1 89 ? 23.682 -12.571 -7.837 1.00 55.28 89 GLY A C 1
ATOM 728 O O . GLY A 1 89 ? 23.159 -11.943 -6.938 1.00 55.28 89 GLY A O 1
ATOM 729 N N . ILE A 1 90 ? 23.520 -13.912 -7.942 1.00 51.47 90 ILE A N 1
ATOM 730 C CA . ILE A 1 90 ? 23.145 -14.813 -6.811 1.00 51.47 90 ILE A CA 1
ATOM 731 C C . ILE A 1 90 ? 24.205 -15.910 -6.526 1.00 51.47 90 ILE A C 1
ATOM 733 O O . ILE A 1 90 ? 23.994 -16.821 -5.727 1.00 51.47 90 ILE A O 1
ATOM 737 N N . LEU A 1 91 ? 25.403 -15.840 -7.108 1.00 53.47 91 LEU A N 1
ATOM 738 C CA . LEU A 1 91 ? 26.414 -16.899 -6.964 1.00 53.47 91 LEU A CA 1
ATOM 739 C C . LEU A 1 91 ? 27.737 -16.462 -6.311 1.00 53.47 91 LEU A C 1
ATOM 741 O O . LEU A 1 91 ? 28.497 -17.355 -5.932 1.00 53.47 91 LEU A O 1
ATOM 745 N N . ASP A 1 92 ? 27.966 -15.161 -6.080 1.00 52.59 92 ASP A N 1
ATOM 746 C CA . ASP A 1 92 ? 29.273 -14.639 -5.630 1.00 52.59 92 ASP A CA 1
ATOM 747 C C . ASP A 1 92 ? 29.413 -14.215 -4.156 1.00 52.59 92 ASP A C 1
ATOM 749 O O . ASP A 1 92 ? 30.530 -14.240 -3.645 1.00 52.59 92 ASP A O 1
ATOM 753 N N . LEU A 1 93 ? 28.359 -13.799 -3.447 1.00 47.84 93 LEU A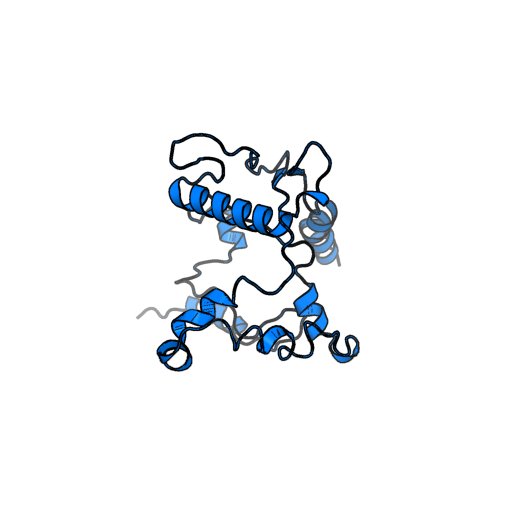 N 1
ATOM 754 C CA . LEU A 1 93 ? 28.555 -13.009 -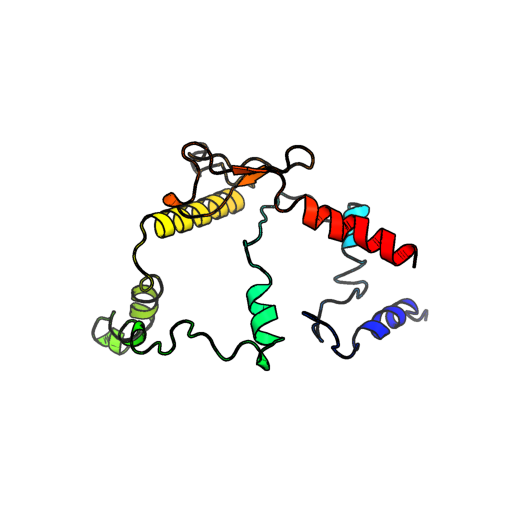2.216 1.00 47.84 93 LEU A CA 1
ATOM 755 C C . LEU A 1 93 ? 28.861 -13.883 -0.945 1.00 47.84 93 LEU A C 1
ATOM 757 O O . LEU A 1 93 ? 28.087 -13.887 0.009 1.00 47.84 93 LEU A O 1
ATOM 761 N N . LEU A 1 94 ? 30.002 -14.639 -0.948 1.00 46.69 94 LEU A N 1
ATOM 762 C CA . LEU A 1 94 ? 30.431 -15.716 0.007 1.00 46.69 94 LEU A CA 1
ATOM 763 C C . LEU A 1 94 ? 31.928 -15.846 0.437 1.00 46.69 94 LEU A C 1
ATOM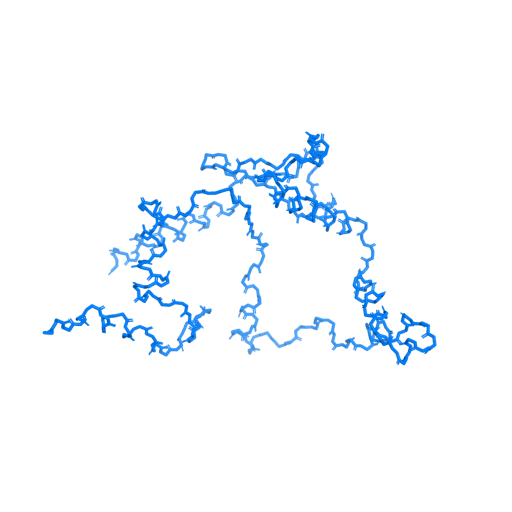 765 O O . LEU A 1 94 ? 32.824 -15.865 -0.406 1.00 46.69 94 LEU A O 1
ATOM 769 N N . PRO A 1 95 ? 32.182 -16.220 1.716 1.00 71.56 95 PRO A N 1
ATOM 770 C CA . PRO A 1 95 ? 33.408 -16.903 2.207 1.00 71.56 95 PRO A CA 1
ATOM 771 C C . PRO A 1 95 ? 33.513 -18.431 1.924 1.00 71.56 95 PRO A C 1
ATOM 773 O O . PRO A 1 95 ? 32.547 -19.075 1.532 1.00 71.56 95 PRO A O 1
ATOM 776 N N . GLN A 1 96 ? 34.660 -19.079 2.201 1.00 75.88 96 GLN A N 1
ATOM 777 C CA . GLN A 1 96 ? 35.007 -20.454 1.743 1.00 75.88 96 GLN A CA 1
ATOM 778 C C . GLN A 1 96 ? 34.074 -21.627 2.149 1.00 75.88 96 GLN A C 1
ATOM 780 O O . GLN A 1 96 ? 33.419 -22.196 1.283 1.00 75.88 96 GLN A O 1
ATOM 785 N N . GLN A 1 97 ? 33.956 -22.033 3.421 1.00 53.25 97 GLN A N 1
ATOM 786 C CA . GLN A 1 97 ? 32.951 -23.022 3.871 1.00 53.25 97 GLN A CA 1
ATOM 787 C C . GLN A 1 97 ? 31.529 -22.472 3.807 1.00 53.25 97 GLN A C 1
ATOM 789 O O . GLN A 1 97 ? 30.630 -23.222 4.133 1.00 53.25 97 GLN A O 1
ATOM 794 N N . MET A 1 98 ? 31.326 -21.229 3.336 1.00 51.91 98 MET A N 1
ATOM 795 C CA . MET A 1 98 ? 30.023 -20.623 3.046 1.00 51.91 98 MET A CA 1
ATOM 796 C C . MET A 1 98 ? 29.621 -20.728 1.561 1.00 51.91 98 MET A C 1
ATOM 798 O O . MET A 1 98 ? 28.453 -20.991 1.299 1.00 51.91 98 MET A O 1
ATOM 802 N N . ILE A 1 99 ? 30.569 -20.787 0.603 1.00 69.50 99 ILE A N 1
ATOM 803 C CA . ILE A 1 99 ? 30.419 -21.463 -0.724 1.00 69.50 99 ILE A CA 1
ATOM 804 C C . ILE A 1 99 ? 29.819 -22.865 -0.542 1.00 69.50 99 ILE A C 1
ATOM 806 O O . ILE A 1 99 ? 29.127 -23.378 -1.425 1.00 69.50 99 ILE A O 1
ATOM 810 N N . LYS A 1 100 ? 30.041 -23.415 0.655 1.00 58.50 100 LYS A N 1
ATOM 811 C CA . LYS A 1 100 ? 29.699 -24.745 1.144 1.00 58.50 100 LYS A CA 1
ATOM 812 C C . LYS A 1 100 ? 28.761 -24.712 2.393 1.00 58.50 100 LYS A C 1
ATOM 814 O O . LYS A 1 100 ? 28.539 -25.755 2.989 1.00 58.50 100 LYS A O 1
ATOM 819 N N . ASN A 1 101 ? 28.222 -23.541 2.786 1.00 49.47 101 ASN A N 1
ATOM 820 C CA . ASN A 1 101 ? 27.296 -23.260 3.918 1.00 49.47 101 ASN A CA 1
ATOM 821 C C . ASN A 1 101 ? 26.575 -21.934 3.598 1.00 49.47 101 ASN A C 1
AT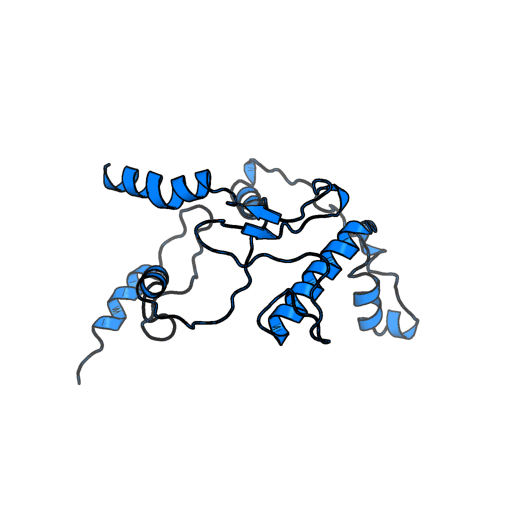OM 823 O O . ASN A 1 101 ? 26.956 -20.849 4.048 1.00 49.47 101 ASN A O 1
ATOM 827 N N . ARG A 1 102 ? 25.587 -22.039 2.698 1.00 55.03 102 ARG A N 1
ATOM 828 C CA . ARG A 1 102 ? 25.047 -20.930 1.894 1.00 55.03 102 ARG A CA 1
ATOM 829 C C . ARG A 1 102 ? 23.972 -20.003 2.504 1.00 55.03 102 ARG A C 1
ATOM 831 O O . ARG A 1 102 ? 23.558 -19.114 1.770 1.00 55.03 102 ARG A O 1
ATOM 838 N N . PRO A 1 103 ? 23.538 -20.055 3.781 1.00 57.91 103 PRO A N 1
ATOM 839 C CA . PRO A 1 103 ? 22.705 -18.979 4.334 1.00 57.91 103 PRO A CA 1
ATOM 840 C C . PRO A 1 103 ? 23.334 -17.578 4.224 1.00 57.91 103 PRO A C 1
ATOM 842 O O . PRO A 1 103 ? 22.596 -16.605 4.116 1.00 57.91 103 PRO A O 1
ATOM 845 N N . ALA A 1 104 ? 24.673 -17.484 4.181 1.00 60.28 104 ALA A N 1
ATOM 846 C CA . ALA A 1 104 ? 25.403 -16.222 4.065 1.00 60.28 104 ALA A CA 1
ATOM 847 C C . ALA A 1 104 ? 25.037 -15.413 2.808 1.00 60.28 104 ALA A C 1
ATOM 849 O O . ALA A 1 104 ? 24.431 -14.357 2.952 1.00 60.28 104 ALA A O 1
ATOM 850 N N . LEU A 1 105 ? 25.339 -15.890 1.584 1.00 64.50 105 LEU A N 1
ATOM 851 C CA . LEU A 1 105 ? 25.147 -15.040 0.392 1.00 64.50 105 LEU A CA 1
ATOM 852 C C . LEU A 1 105 ? 23.726 -14.629 0.177 1.00 64.50 105 LEU A C 1
ATOM 854 O O . LEU A 1 105 ? 23.515 -13.593 -0.434 1.00 64.50 105 LEU A O 1
ATOM 858 N N . ALA A 1 106 ? 22.774 -15.451 0.617 1.00 56.81 106 ALA A N 1
ATOM 859 C CA . ALA A 1 106 ? 21.389 -15.254 0.268 1.00 56.81 106 ALA A CA 1
ATOM 860 C C . ALA A 1 106 ? 21.005 -13.806 0.571 1.00 56.81 106 ALA A C 1
ATOM 862 O O . ALA A 1 106 ? 20.600 -13.130 -0.358 1.00 56.81 106 ALA A O 1
ATOM 863 N N . ALA A 1 107 ? 21.276 -13.309 1.783 1.00 55.03 107 ALA A N 1
ATOM 864 C CA . ALA A 1 107 ? 21.042 -11.925 2.211 1.00 55.03 107 ALA A CA 1
ATOM 865 C C . ALA A 1 107 ? 22.208 -10.942 1.950 1.00 55.03 107 ALA A C 1
ATOM 867 O O . ALA A 1 107 ? 22.191 -9.831 2.469 1.00 55.03 107 ALA A O 1
ATOM 868 N N . ILE A 1 108 ? 23.213 -11.342 1.169 1.00 49.81 108 ILE A N 1
ATOM 869 C CA . ILE A 1 108 ? 24.222 -10.434 0.606 1.00 49.81 108 ILE A CA 1
ATOM 870 C C . ILE A 1 108 ? 23.911 -10.139 -0.879 1.00 49.81 108 ILE A C 1
ATOM 872 O O . ILE A 1 108 ? 24.374 -9.125 -1.379 1.00 49.81 108 ILE A O 1
ATOM 876 N N . LEU A 1 109 ? 23.090 -10.944 -1.582 1.00 60.41 109 LEU A N 1
ATOM 877 C CA . LEU A 1 109 ? 22.647 -10.647 -2.965 1.00 60.41 109 LEU A CA 1
ATOM 878 C C . LEU A 1 109 ? 21.148 -10.353 -3.121 1.00 60.41 109 LEU A C 1
ATOM 880 O O . LEU A 1 109 ? 20.754 -9.426 -3.826 1.00 60.41 109 LEU A O 1
ATOM 884 N N . ARG A 1 110 ? 20.292 -11.079 -2.397 1.00 57.38 110 ARG A N 1
ATOM 885 C CA . ARG A 1 110 ? 18.968 -10.560 -2.022 1.00 57.38 110 ARG A CA 1
ATOM 886 C C . ARG A 1 110 ? 19.209 -9.221 -1.319 1.00 57.38 110 ARG A C 1
ATOM 888 O O . ARG A 1 110 ? 20.182 -9.113 -0.578 1.00 57.38 110 ARG A O 1
ATOM 895 N N . GLN A 1 111 ? 18.325 -8.252 -1.544 1.00 57.81 111 GLN A N 1
ATOM 896 C CA . GLN A 1 111 ? 18.482 -6.836 -1.174 1.00 57.81 111 GLN A CA 1
ATOM 897 C C . GLN A 1 111 ? 19.351 -5.973 -2.122 1.00 57.81 111 GLN A C 1
ATOM 899 O O . GLN A 1 111 ? 19.237 -4.759 -2.019 1.00 57.81 111 GLN A O 1
ATOM 904 N N . TYR A 1 112 ? 20.163 -6.535 -3.038 1.00 50.66 112 TYR A N 1
ATOM 905 C CA . TYR A 1 112 ? 21.267 -5.788 -3.683 1.00 50.66 112 TYR A CA 1
ATOM 906 C C . TYR A 1 112 ? 21.304 -5.687 -5.226 1.00 50.66 112 TYR A C 1
ATOM 908 O O . TYR A 1 112 ? 22.251 -5.095 -5.739 1.00 50.66 112 TYR A O 1
ATOM 916 N N . ASP A 1 113 ? 20.329 -6.205 -5.986 1.00 54.72 113 ASP A N 1
ATOM 917 C CA . ASP A 1 113 ? 20.322 -6.027 -7.457 1.00 54.72 113 ASP A CA 1
ATOM 918 C C . ASP A 1 113 ? 18.970 -5.560 -8.022 1.00 54.72 113 ASP A C 1
ATOM 920 O O . ASP A 1 113 ? 18.199 -6.303 -8.628 1.00 54.72 113 ASP A O 1
ATOM 924 N N . GLN A 1 114 ? 18.697 -4.279 -7.793 1.00 58.56 114 GLN A N 1
ATOM 925 C CA . GLN A 1 114 ? 18.138 -3.352 -8.775 1.00 58.56 114 GLN A CA 1
ATOM 926 C C . GLN A 1 114 ? 18.649 -1.965 -8.338 1.00 58.56 114 GLN A C 1
ATOM 928 O O . GLN A 1 114 ? 18.605 -1.684 -7.147 1.00 58.56 114 GLN A O 1
ATOM 933 N N . LYS A 1 115 ? 19.252 -1.186 -9.256 1.00 54.62 115 LYS A N 1
ATOM 934 C C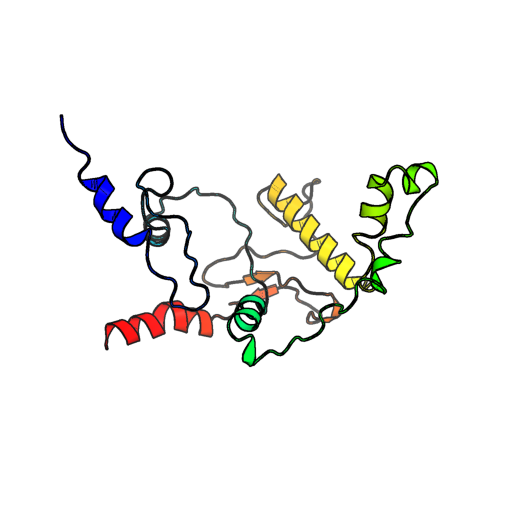A . LYS A 1 115 ? 20.060 0.037 -8.997 1.00 54.62 115 LYS A CA 1
ATOM 935 C C . LYS A 1 115 ? 19.792 0.748 -7.661 1.00 54.62 115 LYS A C 1
ATOM 937 O O . LYS A 1 115 ? 18.667 1.171 -7.432 1.00 54.62 115 LYS A O 1
ATOM 942 N N . ASP A 1 116 ? 20.865 1.056 -6.923 1.00 56.91 116 ASP A N 1
ATOM 943 C CA . ASP A 1 116 ? 20.856 2.046 -5.835 1.00 56.91 116 ASP A CA 1
ATOM 944 C C . ASP A 1 116 ? 20.293 3.390 -6.327 1.00 56.91 116 ASP A C 1
ATOM 946 O O . ASP A 1 116 ? 20.997 4.262 -6.842 1.00 56.91 116 ASP A O 1
ATOM 950 N N . LEU A 1 117 ? 18.987 3.542 -6.153 1.00 68.25 117 LEU A N 1
ATOM 951 C CA . LEU A 1 117 ? 18.277 4.796 -6.107 1.00 68.25 117 LEU A CA 1
ATOM 952 C C . LEU A 1 117 ? 18.194 5.115 -4.611 1.00 68.25 117 LEU A C 1
ATOM 954 O O . LEU A 1 117 ? 17.435 4.457 -3.896 1.00 68.25 117 LEU A O 1
ATOM 958 N N . PRO A 1 118 ? 18.965 6.094 -4.093 1.00 80.25 118 PRO A N 1
ATOM 959 C CA . PRO A 1 118 ? 18.899 6.473 -2.679 1.00 80.25 118 PRO A CA 1
ATOM 960 C C . PRO A 1 118 ? 17.475 6.823 -2.232 1.00 80.25 118 PRO A C 1
ATOM 962 O O . PRO A 1 118 ? 17.134 6.696 -1.062 1.00 80.25 118 PRO A O 1
ATOM 965 N N . GLU A 1 119 ? 16.630 7.214 -3.184 1.00 84.62 119 GLU A N 1
ATOM 966 C CA . GLU A 1 119 ? 15.207 7.472 -3.007 1.00 84.62 119 GLU A CA 1
ATOM 967 C C . GLU A 1 119 ? 14.358 6.204 -2.809 1.00 84.62 119 GLU A C 1
ATOM 969 O O . GLU A 1 119 ? 13.401 6.247 -2.044 1.00 84.62 119 GLU A O 1
ATOM 974 N N . GLU A 1 120 ? 14.706 5.068 -3.426 1.00 84.38 120 GLU A N 1
ATOM 975 C CA . GLU A 1 120 ? 14.060 3.772 -3.155 1.00 84.38 120 GLU A CA 1
ATOM 976 C C . GLU A 1 120 ? 14.498 3.211 -1.796 1.00 84.38 120 GLU A C 1
ATOM 978 O O . GLU A 1 120 ? 13.675 2.672 -1.053 1.00 84.38 120 GLU A O 1
ATOM 983 N N . GLN A 1 121 ? 15.770 3.396 -1.415 1.00 83.88 121 GLN A N 1
ATOM 984 C CA . GLN A 1 121 ? 16.225 3.091 -0.053 1.00 83.88 121 GLN A CA 1
ATOM 985 C C . GLN A 1 121 ? 15.511 3.973 0.987 1.00 83.88 121 GLN A C 1
ATOM 987 O O . GLN A 1 121 ? 15.083 3.474 2.029 1.00 83.88 121 GLN A O 1
ATOM 992 N N . GLU A 1 122 ? 15.344 5.271 0.706 1.00 88.94 122 GLU A N 1
ATOM 993 C CA . GLU A 1 122 ? 14.613 6.219 1.557 1.00 88.94 122 GLU A CA 1
ATOM 994 C C . GLU A 1 122 ? 13.131 5.850 1.678 1.00 88.94 122 GLU A C 1
ATOM 996 O O . GLU A 1 122 ? 12.609 5.804 2.793 1.00 88.94 122 GLU A O 1
ATOM 1001 N N . LEU A 1 123 ? 12.480 5.500 0.566 1.00 89.94 123 LEU A N 1
ATOM 1002 C CA . LEU A 1 123 ? 11.105 5.007 0.531 1.00 89.94 123 LEU A CA 1
ATOM 1003 C C . LEU A 1 123 ? 10.947 3.708 1.331 1.00 89.94 123 LEU A C 1
ATOM 1005 O O . LEU A 1 123 ? 10.056 3.617 2.174 1.00 89.94 123 LEU A O 1
ATOM 1009 N N . SER A 1 124 ? 11.823 2.725 1.114 1.00 90.62 124 SER A N 1
ATOM 1010 C CA . SER A 1 124 ? 11.817 1.442 1.829 1.00 90.62 124 SER A CA 1
ATOM 1011 C C . SER A 1 124 ? 12.019 1.639 3.335 1.00 90.62 124 SER A C 1
ATOM 1013 O O . SER A 1 124 ? 11.253 1.114 4.146 1.00 90.62 124 SER A O 1
ATOM 1015 N N . SER A 1 125 ? 12.981 2.483 3.718 1.00 90.81 125 SER A N 1
ATOM 1016 C CA . SER A 1 125 ? 13.220 2.879 5.108 1.00 90.81 125 SER A CA 1
ATOM 1017 C C . SER A 1 125 ? 11.996 3.571 5.721 1.00 90.81 125 SER A C 1
ATOM 1019 O O . SER A 1 125 ? 11.526 3.147 6.777 1.00 90.81 125 SER A O 1
ATOM 1021 N N . ARG A 1 126 ? 11.393 4.554 5.032 1.00 92.00 126 ARG A N 1
ATOM 1022 C CA . ARG A 1 126 ? 10.154 5.234 5.462 1.00 92.00 126 ARG A CA 1
ATOM 1023 C C . ARG A 1 126 ? 8.994 4.248 5.636 1.00 92.00 126 ARG A C 1
ATOM 1025 O O . ARG A 1 126 ? 8.283 4.323 6.635 1.00 92.00 126 ARG A O 1
ATOM 1032 N N . PHE A 1 127 ? 8.816 3.315 4.703 1.00 94.06 127 PHE A N 1
ATOM 1033 C CA . PHE A 1 127 ? 7.758 2.301 4.742 1.00 94.06 127 PHE A CA 1
ATOM 1034 C C . PHE A 1 127 ? 7.936 1.348 5.936 1.00 94.06 127 PHE A C 1
ATOM 1036 O O . PHE A 1 127 ? 6.994 1.132 6.699 1.00 94.06 127 PHE A O 1
ATOM 1043 N N . MET A 1 128 ? 9.153 0.837 6.159 1.00 94.50 128 MET A N 1
ATOM 1044 C CA . MET A 1 128 ? 9.480 0.014 7.331 1.00 94.50 128 MET A CA 1
ATOM 1045 C C . MET A 1 128 ? 9.310 0.782 8.648 1.00 94.50 128 MET A C 1
ATOM 1047 O O . MET A 1 128 ? 8.783 0.226 9.611 1.00 94.50 128 MET A O 1
ATOM 1051 N N . HIS A 1 129 ? 9.718 2.053 8.693 1.00 94.44 129 HIS A N 1
ATOM 1052 C CA . HIS A 1 129 ? 9.622 2.908 9.879 1.00 94.44 129 HIS A CA 1
ATOM 1053 C C . HIS A 1 129 ? 8.166 3.160 10.279 1.00 94.44 129 HIS A C 1
ATOM 1055 O O . HIS A 1 129 ? 7.792 2.908 11.424 1.00 94.44 129 HIS A O 1
ATOM 1061 N N . TYR A 1 130 ? 7.314 3.557 9.326 1.00 96.81 130 TYR A N 1
ATOM 1062 C CA . TYR A 1 130 ? 5.880 3.727 9.572 1.00 96.81 130 TYR A CA 1
ATOM 1063 C C . TYR A 1 130 ? 5.206 2.423 10.017 1.00 96.81 130 TYR A C 1
ATOM 1065 O O . TYR A 1 130 ? 4.420 2.450 10.966 1.00 96.81 130 TYR A O 1
ATOM 1073 N N . TRP A 1 131 ? 5.539 1.275 9.413 1.00 96.44 131 TRP A N 1
ATOM 1074 C CA . TRP A 1 131 ? 5.004 -0.015 9.863 1.00 96.44 131 TRP A CA 1
ATOM 1075 C C . TRP A 1 131 ? 5.466 -0.402 11.266 1.00 96.44 131 TRP A C 1
ATOM 1077 O O . TRP A 1 131 ? 4.651 -0.869 12.061 1.00 96.44 131 TRP A O 1
ATOM 1087 N N . ALA A 1 132 ? 6.742 -0.198 11.598 1.00 96.19 132 ALA A N 1
ATOM 1088 C CA . ALA A 1 132 ? 7.278 -0.513 12.918 1.00 96.19 132 ALA A CA 1
ATOM 1089 C C . ALA A 1 132 ? 6.667 0.380 14.011 1.00 96.19 132 ALA A C 1
ATOM 1091 O O . ALA A 1 132 ? 6.282 -0.128 15.066 1.00 96.19 132 ALA A O 1
ATOM 1092 N N . ASN A 1 133 ? 6.527 1.683 13.751 1.00 97.00 133 ASN A N 1
ATOM 1093 C CA . ASN A 1 133 ? 5.854 2.630 14.641 1.00 97.00 133 ASN A CA 1
ATOM 1094 C C . ASN A 1 133 ? 4.382 2.248 14.851 1.00 97.00 133 ASN A C 1
ATOM 1096 O O . ASN A 1 133 ? 3.920 2.142 15.991 1.00 97.00 133 ASN A O 1
ATOM 1100 N N . PHE A 1 134 ? 3.663 1.956 13.762 1.00 97.25 134 PHE A N 1
ATOM 1101 C CA . PHE A 1 134 ? 2.263 1.546 13.813 1.00 97.25 134 PHE A CA 1
ATOM 1102 C C . PHE A 1 134 ? 2.071 0.229 14.577 1.00 97.25 134 PHE A C 1
ATOM 1104 O O . PHE A 1 134 ? 1.206 0.149 15.446 1.00 97.25 134 PHE A O 1
ATOM 1111 N N . ALA A 1 135 ? 2.912 -0.780 14.334 1.00 96.00 135 ALA A N 1
ATOM 1112 C CA . ALA A 1 135 ? 2.853 -2.062 15.037 1.00 96.00 135 ALA A CA 1
ATOM 1113 C C . ALA A 1 135 ? 3.110 -1.934 16.551 1.00 96.00 135 ALA A C 1
ATOM 1115 O O . ALA A 1 135 ? 2.551 -2.701 17.333 1.00 96.00 135 ALA A O 1
ATOM 1116 N N . LYS A 1 136 ? 3.938 -0.967 16.973 1.00 94.44 136 LYS A N 1
ATOM 1117 C CA . LYS A 1 136 ? 4.262 -0.713 18.388 1.00 94.44 136 LYS A CA 1
ATOM 1118 C C . LYS A 1 136 ? 3.239 0.172 19.101 1.00 94.44 136 LYS A C 1
ATOM 1120 O O . LYS A 1 136 ? 3.053 0.018 20.305 1.00 94.44 136 LYS A O 1
ATOM 1125 N N . THR A 1 137 ? 2.622 1.124 18.399 1.00 94.69 137 THR A N 1
ATOM 1126 C CA . THR A 1 137 ? 1.883 2.233 19.038 1.00 94.69 137 THR A CA 1
ATOM 1127 C C . THR A 1 137 ? 0.453 2.443 18.532 1.00 94.69 137 THR A C 1
ATOM 1129 O O . THR A 1 137 ? -0.310 3.168 19.170 1.00 94.69 137 THR A O 1
ATOM 1132 N N . GLY A 1 138 ? 0.078 1.839 17.401 1.00 94.88 138 GLY A N 1
ATOM 1133 C CA . GLY A 1 138 ? -1.164 2.133 16.679 1.00 94.88 138 GLY A CA 1
ATOM 1134 C C . GLY A 1 138 ? -1.139 3.438 15.867 1.00 94.88 138 GLY A C 1
ATOM 1135 O O . GLY A 1 138 ? -2.153 3.782 15.262 1.00 94.88 138 GLY A O 1
ATOM 1136 N N . ASP A 1 139 ? -0.011 4.154 15.828 1.00 95.88 139 ASP A N 1
ATOM 1137 C CA . ASP A 1 139 ? 0.184 5.399 15.077 1.00 95.88 139 ASP A CA 1
ATOM 1138 C C . ASP A 1 139 ? 1.493 5.315 14.263 1.00 95.88 139 ASP A C 1
ATOM 1140 O O . ASP A 1 139 ? 2.559 5.125 14.854 1.00 95.88 139 ASP A O 1
ATOM 1144 N N . PRO A 1 140 ? 1.473 5.440 12.920 1.00 97.00 140 PRO A N 1
ATOM 1145 C CA . PRO A 1 140 ? 2.710 5.427 12.136 1.00 97.00 140 PRO A CA 1
ATOM 1146 C C . PRO A 1 140 ? 3.638 6.601 12.496 1.00 97.00 140 PRO A C 1
ATOM 1148 O O . PRO A 1 140 ? 4.856 6.495 12.356 1.00 97.00 140 PRO A O 1
ATOM 1151 N N . ASN A 1 141 ? 3.095 7.711 13.002 1.00 96.75 141 ASN A N 1
ATOM 1152 C CA . ASN A 1 141 ? 3.847 8.940 13.240 1.00 96.75 141 ASN A CA 1
ATOM 1153 C C . ASN A 1 141 ? 4.687 8.925 14.519 1.00 96.75 141 ASN A C 1
ATOM 1155 O O . ASN A 1 141 ? 5.452 9.860 14.735 1.00 96.75 141 ASN A O 1
ATOM 1159 N N . LYS A 1 142 ? 4.534 7.922 15.391 1.00 94.69 142 LYS A N 1
ATOM 1160 C CA . LYS A 1 142 ? 5.129 7.935 16.731 1.00 94.69 142 LYS A CA 1
ATOM 1161 C C . LYS A 1 142 ? 6.377 7.058 16.814 1.00 94.69 142 LYS A C 1
ATOM 1163 O O . LYS A 1 142 ? 6.275 5.833 16.842 1.00 94.69 142 LYS A O 1
ATOM 1168 N N . ASN A 1 143 ? 7.538 7.701 16.916 1.00 90.50 143 ASN A N 1
ATOM 1169 C CA . ASN A 1 143 ? 8.831 7.047 17.121 1.00 90.50 143 ASN A CA 1
ATOM 1170 C C . ASN A 1 143 ? 8.927 6.405 18.524 1.00 90.50 143 ASN A C 1
ATOM 1172 O O . ASN A 1 143 ? 8.131 6.704 19.419 1.00 90.50 143 ASN A O 1
ATOM 1176 N N . GLU A 1 144 ? 9.929 5.544 18.741 1.00 84.56 144 GLU A N 1
ATOM 1177 C CA . GLU A 1 144 ? 10.141 4.845 20.025 1.00 84.56 144 GLU A CA 1
ATOM 1178 C C . GLU A 1 144 ? 10.373 5.789 21.215 1.00 84.56 144 GLU A C 1
ATOM 1180 O O . GLU A 1 144 ? 9.908 5.517 22.320 1.00 84.56 144 GLU A O 1
ATOM 1185 N N . ASP A 1 145 ? 11.051 6.915 20.984 1.00 88.38 145 ASP A N 1
ATOM 1186 C CA . ASP A 1 145 ? 11.294 7.975 21.971 1.00 88.38 145 ASP A CA 1
ATOM 1187 C C . ASP A 1 145 ? 10.071 8.890 22.199 1.00 88.38 145 ASP A C 1
ATOM 1189 O O . ASP A 1 145 ? 10.113 9.811 23.014 1.00 88.38 145 ASP A O 1
ATOM 1193 N N . GLY A 1 146 ? 8.966 8.637 21.491 1.00 87.31 146 GLY A N 1
ATOM 1194 C CA . GLY A 1 146 ? 7.742 9.430 21.529 1.00 87.31 146 GLY A CA 1
ATOM 1195 C C . GLY A 1 146 ? 7.762 10.688 20.658 1.00 87.31 146 GLY A C 1
ATOM 1196 O O . GLY A 1 146 ? 6.762 11.407 20.649 1.00 87.31 146 GLY A O 1
ATOM 1197 N N . THR A 1 147 ? 8.843 10.960 19.919 1.00 92.62 147 THR A N 1
ATOM 1198 C CA . THR A 1 147 ? 8.896 12.075 18.961 1.00 92.62 147 THR A CA 1
ATOM 1199 C C . THR A 1 147 ? 8.066 11.779 17.701 1.00 92.62 147 THR A C 1
ATOM 1201 O O . THR A 1 147 ? 7.835 10.610 17.369 1.00 92.62 147 THR A O 1
ATOM 1204 N N . PRO A 1 148 ? 7.582 12.813 16.986 1.00 93.31 148 PRO A N 1
ATOM 1205 C CA . PRO A 1 148 ? 6.899 12.626 15.713 1.00 93.31 148 PRO A CA 1
ATOM 1206 C C . PRO A 1 148 ? 7.876 12.284 14.575 1.00 93.31 148 PRO A C 1
ATOM 1208 O O . PRO A 1 148 ? 9.041 12.689 14.578 1.00 93.31 148 PRO A O 1
ATOM 1211 N N . THR A 1 149 ? 7.391 11.591 13.548 1.00 92.12 149 THR A N 1
ATOM 1212 C CA . THR A 1 149 ? 8.085 11.457 12.261 1.00 92.12 149 THR A CA 1
ATOM 1213 C C . THR A 1 149 ? 8.215 12.806 11.550 1.00 92.12 149 THR A C 1
ATOM 1215 O O . THR A 1 149 ? 7.381 13.695 11.715 1.00 92.12 149 THR A O 1
ATOM 1218 N N . LYS A 1 150 ? 9.256 12.952 10.717 1.00 87.75 150 LYS A N 1
ATOM 1219 C CA . LYS A 1 150 ? 9.515 14.169 9.922 1.00 87.75 150 LYS A CA 1
ATOM 1220 C C . LYS A 1 150 ? 8.319 14.557 9.046 1.00 87.75 150 LYS A C 1
ATOM 1222 O O . LYS A 1 150 ? 7.900 15.709 9.048 1.00 87.75 150 LYS A O 1
ATOM 1227 N N . ASP A 1 151 ? 7.810 13.583 8.298 1.00 89.81 151 ASP A N 1
ATOM 1228 C CA . ASP A 1 151 ? 6.617 13.716 7.471 1.00 89.81 151 ASP A CA 1
ATOM 1229 C C . ASP A 1 151 ? 5.440 13.089 8.242 1.00 89.81 151 ASP A C 1
ATOM 1231 O O . ASP A 1 151 ? 5.561 11.971 8.760 1.00 89.81 151 ASP A O 1
ATOM 1235 N N . ILE A 1 152 ? 4.318 13.808 8.349 1.00 92.44 152 ILE A N 1
ATOM 1236 C CA . ILE A 1 152 ? 3.126 13.353 9.080 1.00 92.44 152 ILE A CA 1
ATOM 1237 C C . ILE A 1 152 ? 2.179 12.621 8.128 1.00 92.44 152 ILE A C 1
ATOM 1239 O O . ILE A 1 152 ? 1.701 13.197 7.150 1.00 92.44 152 ILE A O 1
ATOM 1243 N N . TRP A 1 153 ? 1.871 11.365 8.444 1.00 94.75 153 TRP A N 1
ATOM 1244 C CA . TRP A 1 153 ? 0.799 10.580 7.844 1.00 94.75 153 TRP A CA 1
ATOM 1245 C C . TRP A 1 153 ? -0.548 11.032 8.436 1.00 94.75 153 TRP A C 1
ATOM 1247 O O . TRP A 1 153 ? -0.816 10.769 9.615 1.00 94.75 153 TRP A O 1
ATOM 1257 N N . PRO A 1 154 ? -1.412 11.712 7.657 1.00 94.81 154 PRO A N 1
ATOM 1258 C CA . PRO A 1 154 ? -2.691 12.209 8.145 1.00 94.81 154 PRO A CA 1
ATOM 1259 C C . PRO A 1 154 ? -3.653 11.048 8.405 1.00 94.81 154 PRO A C 1
ATOM 1261 O O . PRO A 1 154 ? -3.744 10.101 7.623 1.00 94.81 154 PRO A O 1
ATOM 1264 N N . LYS A 1 155 ? -4.414 11.126 9.499 1.00 95.75 155 LYS A N 1
ATOM 1265 C CA . LYS A 1 155 ? -5.437 10.122 9.796 1.00 95.75 155 LYS A CA 1
ATOM 1266 C C . LYS A 1 155 ? -6.582 10.232 8.785 1.00 95.75 155 LYS A C 1
ATOM 1268 O O . LYS A 1 155 ? -7.292 11.239 8.757 1.00 95.75 155 LYS A O 1
ATOM 1273 N N . TYR A 1 156 ? -6.789 9.168 8.010 1.00 96.00 156 TYR A N 1
ATOM 1274 C CA . TYR A 1 156 ? -7.890 9.086 7.056 1.00 96.00 156 TYR A CA 1
ATOM 1275 C C . TYR A 1 156 ? -9.247 9.337 7.734 1.00 96.00 156 TYR A C 1
ATOM 1277 O O . TYR A 1 156 ? -9.544 8.814 8.811 1.00 96.00 156 TYR A O 1
ATOM 1285 N N . ASN A 1 157 ? -10.086 10.114 7.057 1.00 94.94 157 ASN A N 1
ATOM 1286 C CA . ASN A 1 157 ? -11.481 10.366 7.394 1.00 94.94 157 ASN A CA 1
ATOM 1287 C C . ASN A 1 157 ? -12.282 10.526 6.087 1.00 94.94 157 ASN A C 1
ATOM 1289 O O . ASN A 1 157 ? -11.707 10.746 5.021 1.00 94.94 157 ASN A O 1
ATOM 1293 N N . SER A 1 158 ? -13.607 10.414 6.155 1.00 91.56 158 SER A N 1
ATOM 1294 C CA . SER A 1 158 ? -14.483 10.453 4.975 1.00 91.56 158 SER A CA 1
ATOM 1295 C C . SER A 1 158 ? -14.597 11.821 4.293 1.00 91.56 158 SER A C 1
ATOM 1297 O O . SER A 1 158 ? -15.073 11.874 3.162 1.00 91.56 158 SER A O 1
ATOM 1299 N N . GLU A 1 159 ? -14.188 12.907 4.950 1.00 92.25 159 GLU A N 1
ATOM 1300 C CA . GLU A 1 159 ? -14.317 14.275 4.436 1.00 92.25 159 GLU A CA 1
ATOM 1301 C C . GLU A 1 159 ? -13.071 14.677 3.634 1.00 92.25 159 GLU A C 1
ATOM 1303 O O . GLU A 1 159 ? -13.148 14.895 2.420 1.00 92.25 159 GLU A O 1
ATOM 1308 N N . SER A 1 160 ? -11.900 14.711 4.284 1.00 92.75 160 SER A N 1
ATOM 1309 C CA . SER A 1 160 ? -10.641 15.053 3.615 1.00 92.75 160 SER A CA 1
ATOM 1310 C C . SER A 1 160 ? -10.120 13.911 2.742 1.00 92.75 160 SER A C 1
ATOM 1312 O O . SER A 1 160 ? -9.519 14.169 1.701 1.00 92.75 160 SER A O 1
ATOM 1314 N N . MET A 1 161 ? -10.404 12.651 3.104 1.00 94.56 161 MET A N 1
ATOM 1315 C CA . MET A 1 161 ? -9.904 11.447 2.423 1.00 94.56 161 MET A CA 1
ATOM 1316 C C . MET A 1 161 ? -8.384 11.479 2.187 1.00 94.56 161 MET A C 1
ATOM 1318 O O . MET A 1 161 ? -7.905 11.036 1.141 1.00 94.56 161 MET A O 1
ATOM 1322 N N . GLU A 1 162 ? -7.635 12.070 3.118 1.00 95.62 162 GLU A N 1
ATOM 1323 C CA . GLU A 1 162 ? -6.192 12.242 2.977 1.00 95.62 162 GLU A CA 1
ATOM 1324 C C . GLU A 1 162 ? -5.430 10.927 3.151 1.00 95.62 162 GLU A C 1
ATOM 1326 O O . GLU A 1 162 ? -5.800 10.067 3.954 1.00 95.62 162 GLU A O 1
ATOM 1331 N N . TYR A 1 163 ? -4.346 10.794 2.390 1.00 94.81 163 TYR A N 1
ATOM 1332 C CA . TYR A 1 163 ? -3.454 9.639 2.398 1.00 94.81 163 TYR A CA 1
ATOM 1333 C C . TYR A 1 163 ? -1.992 10.088 2.309 1.00 94.81 163 TYR A C 1
ATOM 1335 O O . TYR A 1 163 ? -1.696 11.159 1.777 1.00 94.81 163 TYR A O 1
ATOM 1343 N N . MET A 1 164 ? -1.077 9.268 2.830 1.00 94.69 164 MET A N 1
ATOM 1344 C CA . MET A 1 164 ? 0.351 9.382 2.527 1.00 94.69 164 MET A CA 1
ATOM 1345 C C . MET A 1 164 ? 0.600 8.748 1.163 1.00 94.69 164 MET A C 1
ATOM 1347 O O . MET A 1 164 ? 0.259 7.585 0.953 1.00 94.69 164 MET A O 1
ATOM 1351 N N . ASP A 1 165 ? 1.178 9.517 0.252 1.00 93.88 165 ASP A N 1
ATOM 1352 C CA . ASP A 1 165 ? 1.671 9.011 -1.018 1.00 93.88 165 ASP A CA 1
ATOM 1353 C C . ASP A 1 165 ? 3.066 8.411 -0.783 1.00 93.88 165 ASP A C 1
ATOM 1355 O O . ASP A 1 165 ? 3.907 9.016 -0.112 1.00 93.88 165 ASP A O 1
ATOM 1359 N N . MET A 1 166 ? 3.297 7.191 -1.261 1.00 92.50 166 MET A N 1
ATOM 1360 C CA . MET A 1 166 ? 4.459 6.366 -0.915 1.00 92.50 166 MET A CA 1
ATOM 1361 C C . MET A 1 166 ? 5.266 6.041 -2.171 1.00 92.50 166 MET A C 1
ATOM 1363 O O . MET A 1 166 ? 5.307 4.900 -2.623 1.00 92.50 166 MET A O 1
ATOM 1367 N N . THR A 1 167 ? 5.926 7.071 -2.697 1.00 91.12 167 THR A N 1
ATOM 1368 C CA . THR A 1 167 ? 6.823 7.000 -3.854 1.00 91.12 167 THR A CA 1
ATOM 1369 C C . THR A 1 167 ? 8.230 7.535 -3.517 1.00 91.12 167 THR A C 1
ATOM 1371 O O . THR A 1 167 ? 8.556 7.816 -2.356 1.00 91.12 167 THR A O 1
ATOM 1374 N N . VAL A 1 168 ? 9.106 7.603 -4.517 1.00 89.69 168 VAL A N 1
ATOM 1375 C CA . VAL A 1 168 ? 10.484 8.101 -4.453 1.00 89.69 168 VAL A CA 1
ATOM 1376 C C . VAL A 1 168 ? 10.534 9.630 -4.351 1.00 89.69 168 VAL A C 1
ATOM 1378 O O . VAL A 1 168 ? 9.614 10.337 -4.757 1.00 89.69 168 VAL A O 1
ATOM 1381 N N . ALA A 1 169 ? 11.610 10.168 -3.769 1.00 85.12 169 ALA A N 1
ATOM 1382 C CA . ALA A 1 169 ? 11.732 11.591 -3.446 1.00 85.12 169 ALA A CA 1
ATOM 1383 C C . ALA A 1 169 ? 11.557 12.534 -4.658 1.00 85.12 169 ALA A C 1
ATOM 1385 O O . ALA A 1 169 ? 10.997 13.617 -4.491 1.00 85.12 169 ALA A O 1
ATOM 1386 N N . SER A 1 170 ? 11.990 12.117 -5.850 1.00 86.75 170 SER A N 1
ATOM 1387 C CA . SER A 1 170 ? 11.910 12.878 -7.103 1.00 86.75 170 SER A CA 1
ATOM 1388 C C . SER A 1 170 ? 10.516 12.955 -7.735 1.00 86.75 170 SER A C 1
ATOM 1390 O O . SER A 1 170 ? 10.285 13.844 -8.553 1.00 86.75 170 SER A O 1
ATOM 1392 N N . GLU A 1 171 ? 9.578 12.083 -7.353 1.00 87.50 171 GLU A N 1
ATOM 1393 C CA . GLU A 1 171 ? 8.201 12.098 -7.874 1.00 87.50 171 GLU A CA 1
ATOM 1394 C C . GLU A 1 171 ? 7.266 13.038 -7.096 1.00 87.50 171 GLU A C 1
ATOM 1396 O O . GLU A 1 171 ? 6.207 13.422 -7.598 1.00 87.50 171 GLU A O 1
ATOM 1401 N N . TYR A 1 172 ? 7.643 13.455 -5.885 1.00 84.25 172 TYR A N 1
ATOM 1402 C CA . TYR A 1 172 ? 6.805 14.341 -5.079 1.00 84.25 172 TYR A CA 1
ATOM 1403 C C . TYR A 1 172 ? 6.827 15.797 -5.571 1.00 84.25 172 TYR A C 1
ATOM 1405 O O . TYR A 1 172 ? 7.880 16.322 -5.946 1.00 84.25 172 TYR A O 1
ATOM 1413 N N . PRO A 1 173 ? 5.703 16.532 -5.451 1.00 79.94 173 PRO A N 1
ATOM 1414 C CA . PRO A 1 173 ? 5.737 17.984 -5.544 1.00 79.94 173 PRO A CA 1
ATOM 1415 C C . PRO A 1 173 ? 6.573 18.572 -4.383 1.00 79.94 173 PRO A C 1
ATOM 1417 O O . PRO A 1 173 ? 6.577 18.001 -3.289 1.00 79.94 173 PRO A O 1
ATOM 1420 N N . PRO A 1 174 ? 7.217 19.750 -4.548 1.00 67.56 174 PRO A N 1
ATOM 1421 C CA . PRO A 1 174 ? 8.277 20.238 -3.646 1.00 67.56 174 PRO A CA 1
ATOM 1422 C C . PRO A 1 174 ? 7.929 20.432 -2.159 1.00 67.56 174 PRO A C 1
ATOM 1424 O O . PRO A 1 174 ? 8.813 20.742 -1.364 1.00 67.56 174 PRO A O 1
ATOM 1427 N N . SER A 1 175 ? 6.654 20.333 -1.779 1.00 65.12 175 SER A N 1
ATOM 1428 C CA . SER A 1 175 ? 6.141 20.717 -0.461 1.00 65.12 175 SER A CA 1
ATOM 1429 C C . SER A 1 175 ? 5.193 19.708 0.195 1.00 65.12 175 SER A C 1
ATOM 1431 O O . SER A 1 175 ? 4.740 19.971 1.310 1.00 65.12 175 SER A O 1
ATOM 1433 N N . ARG A 1 176 ? 4.840 18.582 -0.452 1.00 79.31 176 ARG A N 1
ATOM 1434 C CA . ARG A 1 176 ? 3.784 17.695 0.069 1.00 79.31 176 ARG A CA 1
ATOM 1435 C C . ARG A 1 176 ? 3.938 16.234 -0.376 1.00 79.31 176 ARG A C 1
ATOM 1437 O O . ARG A 1 176 ? 3.906 15.947 -1.564 1.00 79.31 176 ARG A O 1
ATOM 1444 N N . ARG A 1 177 ? 3.999 15.310 0.594 1.00 88.88 177 ARG A N 1
ATOM 1445 C CA . ARG A 1 177 ? 3.950 13.844 0.377 1.00 88.88 177 ARG A CA 1
ATOM 1446 C C . ARG A 1 177 ? 2.565 13.218 0.582 1.00 88.88 177 ARG A C 1
ATOM 1448 O O . ARG A 1 177 ? 2.442 12.014 0.754 1.00 88.88 177 ARG A O 1
ATOM 1455 N N . THR A 1 178 ? 1.513 14.027 0.642 1.00 92.44 178 THR A N 1
ATOM 1456 C CA . THR A 1 178 ? 0.151 13.564 0.944 1.00 92.44 178 THR A CA 1
ATOM 1457 C C . THR A 1 178 ? -0.829 14.033 -0.119 1.00 92.44 178 THR A C 1
ATOM 1459 O O . THR A 1 178 ? -0.790 15.193 -0.529 1.00 92.44 178 THR A O 1
ATOM 1462 N N . GLY A 1 179 ? -1.728 13.147 -0.536 1.00 91.56 179 GLY A N 1
ATOM 1463 C CA . GLY A 1 179 ? -2.835 13.465 -1.437 1.00 91.56 179 GLY A CA 1
ATOM 1464 C C . GLY A 1 179 ? -4.183 13.424 -0.719 1.00 91.56 179 GLY A C 1
ATOM 1465 O O . GLY A 1 179 ? -4.255 13.189 0.490 1.00 91.56 179 GLY A O 1
ATOM 1466 N N . SER A 1 180 ? -5.264 13.633 -1.469 1.00 94.00 180 SER A N 1
ATOM 1467 C CA . SER A 1 180 ? -6.642 13.500 -0.986 1.00 94.00 180 SER A CA 1
ATOM 1468 C C . SER A 1 180 ? -7.547 12.848 -2.032 1.00 94.00 180 SER A C 1
ATOM 1470 O O . SER A 1 180 ? -7.385 13.050 -3.232 1.00 94.00 180 SER A O 1
ATOM 1472 N N . GLY A 1 181 ? -8.514 12.046 -1.576 1.00 93.06 181 GLY A N 1
ATOM 1473 C CA . GLY A 1 181 ? -9.542 11.445 -2.435 1.00 93.06 181 GLY A CA 1
ATOM 1474 C C . GLY A 1 181 ? -9.004 10.508 -3.530 1.00 93.06 181 GLY A C 1
ATOM 1475 O O . GLY A 1 181 ? -9.352 10.710 -4.698 1.00 93.06 181 GLY A O 1
ATOM 1476 N N . PRO A 1 182 ? -8.201 9.478 -3.196 1.00 90.69 182 PRO A N 1
ATOM 1477 C CA . PRO A 1 182 ? -7.578 8.601 -4.186 1.00 90.69 182 PRO A CA 1
ATOM 1478 C C . PRO A 1 182 ? -8.643 7.952 -5.080 1.00 90.69 182 PRO A C 1
ATOM 1480 O O . PRO A 1 182 ? -9.571 7.298 -4.602 1.00 90.69 182 PRO A O 1
ATOM 1483 N N . ARG A 1 183 ? -8.535 8.203 -6.393 1.00 91.56 183 ARG A N 1
ATOM 1484 C CA . ARG A 1 183 ? -9.475 7.760 -7.442 1.00 91.56 183 ARG A CA 1
ATOM 1485 C C . ARG A 1 183 ? -10.964 8.019 -7.126 1.00 91.56 183 ARG A C 1
ATOM 1487 O O . ARG A 1 183 ? -11.816 7.263 -7.590 1.00 91.56 183 ARG A O 1
ATOM 1494 N N . ARG A 1 184 ? -11.295 9.086 -6.377 1.00 92.75 184 ARG A N 1
ATOM 1495 C CA . ARG A 1 184 ? -12.649 9.385 -5.849 1.00 92.75 184 ARG A CA 1
ATOM 1496 C C . ARG A 1 184 ? -13.780 9.185 -6.868 1.00 92.75 184 ARG A C 1
ATOM 1498 O O . ARG A 1 184 ? -14.778 8.560 -6.526 1.00 92.75 184 ARG A O 1
ATOM 1505 N N . GLU A 1 185 ? -13.619 9.671 -8.097 1.00 92.56 185 GLU A N 1
ATOM 1506 C CA . GLU A 1 185 ? -14.625 9.553 -9.167 1.00 92.56 185 GLU A CA 1
ATOM 1507 C C . GLU A 1 185 ? -14.848 8.101 -9.618 1.00 92.56 185 GLU A C 1
ATOM 1509 O O . GLU A 1 185 ? -15.985 7.634 -9.657 1.00 92.56 185 GLU A O 1
ATOM 1514 N N . TYR A 1 186 ? -13.769 7.352 -9.869 1.00 92.94 186 TYR A N 1
ATOM 1515 C CA . TYR A 1 186 ? -13.832 5.926 -10.207 1.00 92.94 186 TYR A CA 1
ATOM 1516 C C . TYR A 1 186 ? -14.476 5.120 -9.071 1.00 92.94 186 TYR A C 1
ATOM 1518 O O . TYR A 1 186 ? -15.366 4.306 -9.306 1.00 92.94 186 TYR A O 1
ATOM 1526 N N . CYS A 1 187 ? -14.071 5.379 -7.826 1.00 92.88 187 CYS A N 1
ATOM 1527 C CA . CYS A 1 187 ? -14.634 4.723 -6.648 1.00 92.88 187 CYS A CA 1
ATOM 1528 C C . CYS A 1 187 ? -16.131 5.033 -6.478 1.00 92.88 187 CYS A C 1
ATOM 1530 O O . CYS A 1 187 ? -16.902 4.138 -6.138 1.00 92.88 187 CYS A O 1
ATOM 1532 N N . ALA A 1 188 ? -16.567 6.268 -6.751 1.00 92.12 188 ALA A N 1
ATOM 1533 C CA . ALA A 1 188 ? -17.980 6.643 -6.738 1.00 92.12 188 ALA A CA 1
ATOM 1534 C C . ALA A 1 188 ? -18.777 5.937 -7.849 1.00 92.12 188 ALA A C 1
ATOM 1536 O O . ALA A 1 188 ? -19.868 5.423 -7.576 1.00 92.12 188 ALA A O 1
ATOM 1537 N N . PHE A 1 189 ? -18.216 5.841 -9.061 1.00 93.56 189 PHE A N 1
ATOM 1538 C CA . PHE A 1 189 ? -18.815 5.098 -10.170 1.00 93.56 189 PHE A CA 1
ATOM 1539 C C . PHE A 1 189 ? -19.068 3.631 -9.795 1.00 93.56 189 PHE A C 1
ATOM 1541 O O . PHE A 1 189 ? -20.212 3.181 -9.850 1.00 93.56 189 PHE A O 1
ATOM 1548 N N . TRP A 1 190 ? -18.039 2.911 -9.338 1.00 90.19 190 TRP A N 1
ATOM 1549 C CA . TRP A 1 190 ? -18.158 1.491 -8.986 1.00 90.19 190 TRP A CA 1
ATOM 1550 C C . TRP A 1 190 ? -19.031 1.242 -7.750 1.00 90.19 190 TRP A C 1
ATOM 1552 O O . TRP A 1 190 ? -19.770 0.263 -7.713 1.00 90.19 190 TRP A O 1
ATOM 1562 N N . LYS A 1 191 ? -18.980 2.120 -6.739 1.00 88.81 191 LYS A N 1
ATOM 1563 C CA . LYS A 1 191 ? -19.713 1.929 -5.475 1.00 88.81 191 LYS A CA 1
ATOM 1564 C C . LYS A 1 191 ? -21.184 2.347 -5.536 1.00 88.81 191 LYS A C 1
ATOM 1566 O O . LYS A 1 191 ? -21.975 1.836 -4.749 1.00 88.81 191 LYS A O 1
ATOM 1571 N N . SER A 1 192 ? -21.550 3.297 -6.400 1.00 88.12 192 SER A N 1
ATOM 1572 C CA . SER A 1 192 ? -22.906 3.869 -6.422 1.00 88.12 192 SER A CA 1
ATOM 1573 C C . SER A 1 192 ? -23.526 3.956 -7.813 1.00 88.12 192 SER A C 1
ATOM 1575 O O . SER A 1 192 ? -24.640 3.473 -7.994 1.00 88.12 192 SER A O 1
ATOM 1577 N N . SER A 1 193 ? -22.828 4.510 -8.807 1.00 90.31 193 SER A N 1
ATOM 1578 C CA . SER A 1 193 ? -23.426 4.740 -10.127 1.00 90.31 193 SER A CA 1
ATOM 1579 C C . SER A 1 193 ? -23.752 3.434 -10.848 1.00 90.31 193 SER A C 1
ATOM 1581 O O . SER A 1 193 ? -24.875 3.262 -11.313 1.00 90.31 193 SER A O 1
ATOM 1583 N N . LEU A 1 194 ? -22.800 2.498 -10.911 1.00 86.50 194 LEU A N 1
ATOM 1584 C CA . LEU A 1 194 ? -22.987 1.230 -11.613 1.00 86.50 194 LEU A CA 1
ATOM 1585 C C . LEU A 1 194 ? -24.027 0.317 -10.930 1.00 86.50 194 LEU A C 1
ATOM 1587 O O . LEU A 1 194 ? -24.930 -0.125 -11.636 1.00 86.50 194 LEU A O 1
ATOM 1591 N N . PRO A 1 195 ? -24.002 0.073 -9.600 1.00 89.56 195 PRO A N 1
ATOM 1592 C CA . PRO A 1 195 ? -25.042 -0.725 -8.946 1.00 89.56 195 PRO A CA 1
ATOM 1593 C C . PRO A 1 195 ? -26.450 -0.144 -9.121 1.00 89.56 195 PRO A C 1
ATOM 1595 O O . PRO A 1 195 ? -27.390 -0.899 -9.351 1.00 89.56 195 PRO A O 1
ATOM 1598 N N . ASN A 1 196 ? -26.596 1.186 -9.079 1.00 87.25 196 ASN A N 1
ATOM 1599 C CA . ASN A 1 196 ? -27.885 1.839 -9.313 1.00 87.25 196 ASN A CA 1
ATOM 1600 C C . ASN A 1 196 ? -28.373 1.639 -10.755 1.00 87.25 196 ASN A C 1
ATOM 1602 O O . ASN A 1 196 ? -29.541 1.323 -10.948 1.00 87.25 196 ASN A O 1
ATOM 1606 N N . LEU A 1 197 ? -27.491 1.772 -11.755 1.00 86.00 197 LEU A N 1
ATOM 1607 C CA . LEU A 1 197 ? -27.828 1.505 -13.159 1.00 86.00 197 LEU A CA 1
ATOM 1608 C C . LEU A 1 197 ? -28.268 0.047 -13.361 1.00 86.00 197 LEU A C 1
ATOM 1610 O O . LEU A 1 197 ? -29.320 -0.195 -13.948 1.00 86.00 197 LEU A O 1
ATOM 1614 N N . MET A 1 198 ? -27.510 -0.908 -12.814 1.00 84.38 198 MET A N 1
ATOM 1615 C CA . MET A 1 198 ? -27.808 -2.344 -12.907 1.00 84.38 198 MET A CA 1
ATOM 1616 C C . MET A 1 198 ? -29.099 -2.745 -12.177 1.00 84.38 198 MET A C 1
ATOM 1618 O O . MET A 1 198 ? -29.723 -3.724 -12.563 1.00 84.38 198 MET A O 1
ATOM 1622 N N . ALA A 1 199 ? -29.519 -2.001 -11.149 1.00 79.81 199 ALA A N 1
ATOM 1623 C CA . ALA A 1 199 ? -30.792 -2.214 -10.455 1.00 79.81 199 ALA A CA 1
ATOM 1624 C C . ALA A 1 199 ? -32.006 -1.571 -11.163 1.00 79.81 199 ALA A C 1
ATOM 1626 O O . ALA A 1 199 ? -33.142 -1.790 -10.742 1.00 79.81 199 ALA A O 1
ATOM 1627 N N . THR A 1 200 ? -31.776 -0.760 -12.202 1.00 70.81 200 THR A N 1
ATOM 1628 C CA . THR A 1 200 ? -32.825 -0.116 -13.021 1.00 70.81 200 THR A CA 1
ATOM 1629 C C . THR A 1 200 ? -33.002 -0.734 -14.412 1.00 70.81 200 THR A C 1
ATOM 1631 O O . THR A 1 200 ? -33.863 -0.269 -15.161 1.00 70.81 200 THR A O 1
ATOM 1634 N N . ALA A 1 201 ? -32.190 -1.739 -14.751 1.00 53.00 201 ALA A N 1
ATOM 1635 C CA . ALA A 1 201 ? -32.219 -2.485 -16.010 1.00 53.00 201 ALA A CA 1
ATOM 1636 C C . ALA A 1 201 ? -32.979 -3.815 -15.863 1.00 53.00 201 ALA A C 1
ATOM 1638 O O . ALA A 1 201 ? -33.631 -4.203 -16.858 1.00 53.00 201 ALA A O 1
#

InterPro domains:
  IPR002018 Carboxylesterase, type B [PF00135] (17-112)
  IPR002018 Carboxylesterase, type B [PF00135] (116-190)
  IPR029058 Alpha/Beta hydrolase fold [G3DSA:3.40.50.1820] (4-114)
  IPR029058 Alpha/Beta hydrolase fold [G3DSA:3.40.50.1820] (115-201)
  IPR029058 Alpha/Beta hydrolase fold [SSF53474] (24-197)
  IPR050654 Acetylcholinesterase-related enzymes [PTHR43918] (118-199)

Secondary structure (DSSP, 8-state):
----GGGSSSGGGTTPPP-STT--SS-----SSSSSS-HHHHHHHT-S----------TTTTHHHHHHHTTTTS----SSS-TTHHHHTTT-S--HHHHTSTHHHHHHHTT-SS---HHHHHHHHHHHHHHHHHHHHS-TTB-TTSPBPSS--PPP-TTT-EEE----GGGS-TT-SEEESTTHHHHHIIIIIHHHHHT--

Sequence (201 aa):
MKGRAGHMANTEKEWAPVHEFADFPWVPVVDGDFLVETPETSLRQGNFKHTQLLAGSNLDESMYFIVYYLANFFTKTNFVPDRQTWLKGILDLLPQQMIKNRPALAAILRQYDQKDLPEEQELSSRFMHYWANFAKTGDPNKNEDGTPTKDIWPKYNSESMEYMDMTVASEYPPSRRTGSGPRREYCAFWKSSLPNLMATA

Foldseek 3Di:
DDDPPPQPPFCVPQADDADDQPGDNHDDTCRCPPNVDDPVVCVVVVVDDPAQDDDDDDPCNCPVSCCVVPVVVNVDDCPPVDPVVCVVLQQPQDDDCCNVVPPRSNVVSVVPPDDPPVQVVVLVVLVVQLVVQCVVPVGSQQDPVRHGDPAHADDADPPFQKGFARGGPVPDDPPDRMDGCVVVVVCCCVVPVVVVVVVVD

Organism: Teladorsagia circumcincta (NCBI:txid45464)

Radius of gyration: 23.87 Å; chains: 1; bounding box: 68×55×48 Å